Protein AF-L9ZYS6-F1 (afdb_monomer_lite)

Foldseek 3Di:
DPDLAEDEPVVVQCVVQVCAALPPRDHCPPHSVQKDWDFFDDARSHYYAYSLRTHIHGPVLVCLLPPQADAEADALVVVLVLLVVLLVLLVVLLVLLVVLLVLLLCLVVQVVVCVVVVPVPSNVVSLVVNSSSLNSSRSSLSNSVSSLSNLVSYPCVPDDPQLVVLSVQLSVLSVVLSVLSVVLSLLSLLSLVLVQAHSRNRPGHDDQADPRRGHGHRDQVVQADPVRHGNSVVSSVVSVVSSVVSVVSSVVSVVSSVSSSVRSVVD

Structure (mmCIF, N/CA/C/O backbone):
data_AF-L9ZYS6-F1
#
_entry.id   AF-L9ZYS6-F1
#
loop_
_atom_site.group_PDB
_atom_site.id
_atom_site.type_symbol
_atom_site.label_atom_id
_atom_site.label_alt_id
_atom_site.label_comp_id
_atom_site.label_asym_id
_atom_site.label_entity_id
_atom_site.label_seq_id
_atom_site.pdbx_PDB_ins_code
_atom_site.Cartn_x
_atom_site.Cartn_y
_atom_site.Cartn_z
_atom_site.occupancy
_atom_site.B_iso_or_equiv
_atom_site.auth_seq_id
_atom_site.auth_comp_id
_atom_site.auth_asym_id
_atom_site.auth_atom_id
_atom_site.pdbx_PDB_model_num
ATOM 1 N N . MET A 1 1 ? -9.808 -15.091 -15.950 1.00 39.34 1 MET A N 1
ATOM 2 C CA . MET A 1 1 ? -10.403 -13.959 -15.214 1.00 39.34 1 MET A CA 1
ATOM 3 C C . MET A 1 1 ? -11.830 -14.308 -14.850 1.00 39.34 1 MET A C 1
ATOM 5 O O . MET A 1 1 ? -12.715 -14.253 -15.694 1.00 39.34 1 MET A O 1
ATOM 9 N N . THR A 1 2 ? -12.038 -14.777 -13.627 1.00 40.78 2 THR A N 1
ATOM 10 C CA . THR A 1 2 ? -13.373 -14.899 -13.044 1.00 40.78 2 THR A CA 1
ATOM 11 C C . THR A 1 2 ? -13.859 -13.492 -12.721 1.00 40.78 2 THR A C 1
ATOM 13 O O . THR A 1 2 ? -13.189 -12.776 -11.981 1.00 40.78 2 THR A O 1
ATOM 16 N N . SER A 1 3 ? -14.980 -13.088 -13.325 1.00 44.97 3 SER A N 1
ATOM 17 C CA . SER A 1 3 ? -15.762 -11.922 -12.902 1.00 44.97 3 SER A CA 1
ATOM 18 C C . SER A 1 3 ? -15.848 -11.936 -11.379 1.00 44.97 3 SER A C 1
ATOM 20 O O . SER A 1 3 ? -16.299 -12.924 -10.800 1.00 44.97 3 SER A O 1
ATOM 22 N N . ARG A 1 4 ? -15.319 -10.899 -10.731 1.00 64.75 4 ARG A N 1
ATOM 23 C CA . ARG A 1 4 ? -15.401 -10.758 -9.281 1.00 64.75 4 ARG A CA 1
ATOM 24 C C . ARG A 1 4 ? -16.855 -10.417 -8.946 1.00 64.75 4 ARG A C 1
ATOM 26 O O . ARG A 1 4 ? -17.283 -9.284 -9.136 1.00 64.75 4 ARG A O 1
ATOM 33 N N . ASP A 1 5 ? -17.620 -11.408 -8.499 1.00 68.00 5 ASP A N 1
ATOM 34 C CA . ASP A 1 5 ? -19.056 -11.285 -8.216 1.00 68.00 5 ASP A CA 1
ATOM 35 C C . ASP A 1 5 ? -19.304 -10.696 -6.815 1.00 68.00 5 ASP A C 1
ATOM 37 O O . ASP A 1 5 ? -20.003 -11.280 -5.978 1.00 68.00 5 ASP A O 1
ATOM 41 N N . TRP A 1 6 ? -18.724 -9.524 -6.545 1.00 78.62 6 TRP A N 1
ATOM 42 C CA . TRP A 1 6 ? -18.999 -8.778 -5.321 1.00 78.62 6 TRP A CA 1
ATOM 43 C C . TRP A 1 6 ? -19.941 -7.595 -5.544 1.00 78.62 6 TRP A C 1
ATOM 45 O O . TRP A 1 6 ? -20.088 -7.055 -6.642 1.00 78.62 6 TRP A O 1
ATOM 55 N N . ARG A 1 7 ? -20.627 -7.205 -4.470 1.00 80.00 7 ARG A N 1
ATOM 56 C CA . ARG A 1 7 ? -21.541 -6.062 -4.407 1.00 80.00 7 ARG A CA 1
ATOM 57 C C . ARG A 1 7 ? -21.134 -5.167 -3.247 1.00 80.00 7 ARG A C 1
ATOM 59 O O . ARG A 1 7 ? -20.686 -5.659 -2.217 1.00 80.00 7 ARG A O 1
ATOM 66 N N . ALA A 1 8 ? -21.303 -3.864 -3.416 1.00 82.75 8 ALA A N 1
ATOM 67 C CA . ALA A 1 8 ? -21.033 -2.883 -2.378 1.00 82.75 8 ALA A CA 1
ATOM 68 C C . ALA A 1 8 ? -21.941 -1.667 -2.536 1.00 82.75 8 ALA A C 1
ATOM 70 O O . ALA A 1 8 ? -22.489 -1.429 -3.617 1.00 82.75 8 ALA A O 1
ATOM 71 N N . ASP A 1 9 ? -22.046 -0.886 -1.468 1.00 86.38 9 ASP A N 1
ATOM 72 C CA . ASP A 1 9 ? -22.606 0.457 -1.530 1.00 86.38 9 ASP A CA 1
ATOM 73 C C . ASP A 1 9 ? -21.577 1.408 -2.165 1.00 86.38 9 ASP A C 1
ATOM 75 O O . ASP A 1 9 ? -20.699 1.959 -1.502 1.00 86.38 9 ASP A O 1
ATOM 79 N N . ARG A 1 10 ? -21.621 1.515 -3.497 1.00 87.38 10 ARG A N 1
ATOM 80 C CA . ARG A 1 10 ? -20.673 2.335 -4.269 1.00 87.38 10 ARG A CA 1
ATOM 81 C C . ARG A 1 10 ? -20.841 3.826 -3.995 1.00 87.38 10 ARG A C 1
ATOM 83 O O . ARG A 1 10 ? -19.850 4.543 -4.064 1.00 87.38 10 ARG A O 1
ATOM 90 N N . GLU A 1 11 ? -22.061 4.270 -3.703 1.00 88.19 11 GLU A N 1
ATOM 91 C CA . GLU A 1 11 ? -22.358 5.676 -3.419 1.00 88.19 11 GLU A CA 1
ATOM 92 C C . GLU A 1 11 ? -21.652 6.103 -2.132 1.00 88.19 11 GLU A C 1
ATOM 94 O O . GLU A 1 11 ? -20.886 7.060 -2.161 1.00 88.19 11 GLU A O 1
ATOM 99 N N . SER A 1 12 ? -21.753 5.295 -1.068 1.00 90.88 12 SER A N 1
ATOM 100 C CA . SER A 1 12 ? -21.019 5.538 0.184 1.00 90.88 12 SER A CA 1
ATOM 101 C C . SER A 1 12 ? -19.498 5.649 -0.020 1.00 90.88 12 SER A C 1
ATOM 103 O O . SER A 1 12 ? -18.843 6.541 0.524 1.00 90.88 12 SER A O 1
ATOM 105 N N . VAL A 1 13 ? -18.908 4.779 -0.854 1.00 93.19 13 VAL A N 1
ATOM 106 C CA . VAL A 1 13 ? -17.462 4.820 -1.156 1.00 93.19 13 VAL A CA 1
ATOM 107 C C . VAL A 1 13 ? -17.080 6.105 -1.896 1.00 93.19 13 VAL A C 1
ATOM 109 O O . VAL A 1 13 ? -16.068 6.721 -1.556 1.00 93.19 13 VAL A O 1
ATOM 112 N N . PHE A 1 14 ? -17.878 6.513 -2.883 1.00 93.06 14 PHE A N 1
ATOM 113 C CA . PHE A 1 14 ? -17.612 7.704 -3.691 1.00 93.06 14 PHE A CA 1
ATOM 114 C C . PHE A 1 14 ? -17.815 8.994 -2.895 1.00 93.06 14 PHE A C 1
ATOM 116 O O . PHE A 1 14 ? -16.953 9.870 -2.954 1.00 93.06 14 PHE A O 1
ATOM 123 N N . ASP A 1 15 ? -18.875 9.081 -2.090 1.00 92.12 15 ASP A N 1
ATOM 124 C CA . ASP A 1 15 ? -19.127 10.209 -1.189 1.00 92.12 15 ASP A CA 1
ATOM 125 C C . ASP A 1 15 ? -17.985 10.375 -0.182 1.00 92.12 15 ASP A C 1
ATOM 127 O O . ASP A 1 15 ? -17.443 11.471 -0.015 1.00 92.12 15 ASP A O 1
ATOM 131 N N . ARG A 1 16 ? -17.559 9.273 0.452 1.00 94.12 16 ARG A N 1
ATOM 132 C CA . ARG A 1 16 ? -16.434 9.266 1.398 1.00 94.12 16 ARG A CA 1
ATOM 133 C C . ARG A 1 16 ? -15.141 9.770 0.758 1.00 94.12 16 ARG A C 1
ATOM 135 O O . ARG A 1 16 ? -14.368 10.479 1.401 1.00 94.12 16 ARG A O 1
ATOM 142 N N . ASP A 1 17 ? -14.898 9.388 -0.491 1.00 94.62 17 ASP A N 1
ATOM 143 C CA . ASP A 1 17 ? -13.698 9.764 -1.238 1.00 94.62 17 ASP A CA 1
ATOM 144 C C . ASP A 1 17 ? -13.869 11.084 -2.012 1.00 94.62 17 ASP A C 1
ATOM 146 O O . ASP A 1 17 ? -12.987 11.455 -2.790 1.00 94.62 17 ASP A O 1
ATOM 150 N N . ALA A 1 18 ? -14.978 11.800 -1.783 1.00 93.38 18 ALA A N 1
ATOM 151 C CA . ALA A 1 18 ? -15.329 13.060 -2.430 1.00 93.38 18 ALA A CA 1
ATOM 152 C C . ALA A 1 18 ? -15.238 12.992 -3.965 1.00 93.38 18 ALA A C 1
ATOM 154 O O . ALA A 1 18 ? -14.696 13.897 -4.598 1.00 93.38 18 ALA A O 1
ATOM 155 N N . PHE A 1 19 ? -15.708 11.887 -4.555 1.00 92.94 19 PHE A N 1
ATOM 156 C CA . PHE A 1 19 ? -15.696 11.634 -6.002 1.00 92.94 19 PHE A CA 1
ATOM 157 C C . PHE A 1 19 ? -14.319 11.857 -6.652 1.00 92.94 19 PHE A C 1
ATOM 159 O O . PHE A 1 19 ? -14.211 12.278 -7.801 1.00 92.94 19 PHE A O 1
ATOM 166 N N . THR A 1 20 ? -13.245 11.572 -5.913 1.00 93.56 20 THR A N 1
ATOM 167 C CA . THR A 1 20 ? -11.869 11.786 -6.365 1.00 93.56 20 THR A CA 1
ATOM 168 C C . THR A 1 20 ? -11.100 10.470 -6.374 1.00 93.56 20 THR A C 1
ATOM 170 O O . THR A 1 20 ? -11.133 9.701 -5.410 1.00 93.56 20 THR A O 1
ATOM 173 N N . CYS A 1 21 ? -10.352 10.215 -7.450 1.00 95.06 21 CYS A N 1
ATOM 174 C CA . CYS A 1 21 ? -9.448 9.075 -7.532 1.00 95.06 21 CYS A CA 1
ATOM 175 C C . CYS A 1 21 ? -8.412 9.134 -6.402 1.00 95.06 21 CYS A C 1
ATOM 177 O O . CYS A 1 21 ? -7.585 10.046 -6.338 1.00 95.06 21 CYS A O 1
ATOM 179 N N . ARG A 1 22 ? -8.413 8.117 -5.537 1.00 95.62 22 ARG A N 1
ATOM 180 C CA . ARG A 1 22 ? -7.505 8.009 -4.389 1.00 95.62 22 ARG A CA 1
ATOM 181 C C . ARG A 1 22 ? -6.049 7.762 -4.786 1.00 95.62 22 ARG A C 1
ATOM 183 O O . ARG A 1 22 ? -5.170 7.987 -3.964 1.00 95.62 22 ARG A O 1
ATOM 190 N N . HIS A 1 23 ? -5.784 7.341 -6.027 1.00 94.75 23 HIS A N 1
ATOM 191 C CA . HIS A 1 23 ? -4.417 7.181 -6.524 1.00 94.75 23 HIS A CA 1
ATOM 192 C C . HIS A 1 23 ? -3.842 8.476 -7.118 1.00 94.75 23 HIS A C 1
ATOM 194 O O . HIS A 1 23 ? -2.789 8.934 -6.680 1.00 94.75 23 HIS A O 1
ATOM 200 N N . CYS A 1 24 ? -4.507 9.059 -8.120 1.00 93.56 24 CYS A N 1
ATOM 201 C CA . CYS A 1 24 ? -3.949 10.158 -8.919 1.00 93.56 24 CYS A CA 1
ATOM 202 C C . CYS A 1 24 ? -4.602 11.527 -8.672 1.00 93.56 24 CYS A C 1
ATOM 204 O O . CYS A 1 24 ? -4.122 12.529 -9.197 1.00 93.56 24 CYS A O 1
ATOM 206 N N . GLY A 1 25 ? -5.677 11.594 -7.880 1.00 92.38 25 GLY A N 1
ATOM 207 C CA . GLY A 1 25 ? -6.380 12.842 -7.580 1.00 92.38 25 GLY A CA 1
ATOM 208 C C . GLY A 1 25 ? -7.299 13.350 -8.694 1.00 92.38 25 GLY A C 1
ATOM 209 O O . GLY A 1 25 ? -7.835 14.446 -8.561 1.00 92.38 25 GLY A O 1
ATOM 210 N N . THR A 1 26 ? -7.494 12.590 -9.779 1.00 92.00 26 THR A N 1
ATOM 211 C CA . THR A 1 26 ? -8.475 12.930 -10.819 1.00 92.00 26 THR A CA 1
ATOM 212 C C . THR A 1 26 ? -9.876 12.999 -10.217 1.00 92.00 26 THR A C 1
ATOM 214 O O . THR A 1 26 ? -10.358 12.018 -9.648 1.00 92.00 26 THR A O 1
ATOM 217 N N . ASP A 1 27 ? -10.508 14.160 -10.354 1.00 86.19 27 ASP A N 1
ATOM 218 C CA . ASP A 1 27 ? -11.895 14.418 -9.970 1.00 86.19 27 ASP A CA 1
ATOM 219 C C . ASP A 1 27 ? -12.840 13.797 -11.017 1.00 86.19 27 ASP A C 1
ATOM 221 O O . ASP A 1 27 ? -12.607 13.941 -12.222 1.00 86.19 27 ASP A O 1
ATOM 225 N N . GLY A 1 28 ? -13.880 13.087 -10.571 1.00 73.56 28 GLY A N 1
ATOM 226 C CA . GLY A 1 28 ? -14.913 12.519 -11.448 1.00 73.56 28 GLY A CA 1
ATOM 227 C C . GLY A 1 28 ? -15.812 13.570 -12.110 1.00 73.56 28 GLY A C 1
ATOM 228 O O . GLY A 1 28 ? -16.558 13.251 -13.036 1.00 73.56 28 GLY A O 1
ATOM 229 N N . GLY A 1 29 ? -15.732 14.827 -11.668 1.00 69.00 29 GLY A N 1
ATOM 230 C CA . GLY A 1 29 ? -16.492 15.952 -12.193 1.00 69.00 29 GLY A CA 1
ATOM 231 C C . GLY A 1 29 ? -17.998 15.693 -12.185 1.00 69.00 29 GLY A C 1
ATOM 232 O O . GLY A 1 29 ? -18.544 15.076 -11.272 1.00 69.00 29 GLY A O 1
ATOM 233 N N . ASP A 1 30 ? -18.673 16.151 -13.240 1.00 62.84 30 ASP A N 1
ATOM 234 C CA . ASP A 1 30 ? -20.115 15.949 -13.430 1.00 62.84 30 ASP A CA 1
ATOM 235 C C . ASP A 1 30 ? -20.474 14.538 -13.954 1.00 62.84 30 ASP A C 1
ATOM 237 O O . ASP A 1 30 ? -21.661 14.232 -14.095 1.00 62.84 30 ASP A O 1
ATOM 241 N N . ASP A 1 31 ? -19.486 13.681 -14.263 1.00 67.00 31 ASP A N 1
ATOM 242 C CA . ASP A 1 31 ? -19.704 12.315 -14.764 1.00 67.00 31 ASP A CA 1
ATOM 243 C C . ASP A 1 31 ? -19.037 11.245 -13.871 1.00 67.00 31 ASP A C 1
ATOM 245 O O . ASP A 1 31 ? -17.975 10.693 -14.202 1.00 67.00 31 ASP A O 1
ATOM 249 N N . PRO A 1 32 ? -19.688 10.874 -12.752 1.00 65.19 32 PRO A N 1
ATOM 250 C CA . PRO A 1 32 ? -19.207 9.826 -11.855 1.00 65.19 32 PRO A CA 1
ATOM 251 C C . PRO A 1 32 ? -19.157 8.432 -12.508 1.00 65.19 32 PRO A C 1
ATOM 253 O O . PRO A 1 32 ? -18.679 7.489 -11.875 1.00 65.19 32 PRO A O 1
ATOM 256 N N . ALA A 1 33 ? -19.613 8.259 -13.760 1.00 70.56 33 ALA A N 1
ATOM 257 C CA . ALA A 1 33 ? -19.485 6.993 -14.482 1.00 70.56 33 ALA A CA 1
ATOM 258 C C . ALA A 1 33 ? -18.025 6.621 -14.802 1.00 70.56 33 ALA A C 1
ATOM 260 O O . ALA A 1 33 ? -17.753 5.448 -15.058 1.00 70.56 33 ALA A O 1
ATOM 261 N N . THR A 1 34 ? -17.108 7.591 -14.740 1.00 84.50 34 THR A N 1
ATOM 262 C CA . THR A 1 34 ? -15.659 7.407 -14.948 1.00 84.50 34 THR A CA 1
ATOM 263 C C . THR A 1 34 ? -14.907 6.926 -13.698 1.00 84.50 34 THR A C 1
ATOM 265 O O . THR A 1 34 ? -13.692 6.700 -13.734 1.00 84.50 34 THR A O 1
ATOM 268 N N . LEU A 1 35 ? -15.620 6.774 -12.572 1.00 91.56 35 LEU A N 1
ATOM 269 C CA . LEU A 1 35 ? -15.084 6.295 -11.302 1.00 91.56 35 LEU A CA 1
ATOM 270 C C . LEU A 1 35 ? -15.509 4.851 -11.010 1.00 91.56 35 LEU A C 1
ATOM 272 O O . LEU A 1 35 ? -16.649 4.413 -11.222 1.00 91.56 35 LEU A O 1
ATOM 276 N N . ARG A 1 36 ? -14.575 4.102 -10.429 1.00 92.38 36 ARG A N 1
ATOM 277 C CA . ARG A 1 36 ? -14.730 2.702 -10.036 1.00 92.38 36 ARG A CA 1
ATOM 278 C C . ARG A 1 36 ? -14.411 2.542 -8.559 1.00 92.38 36 ARG A C 1
ATOM 280 O O . ARG A 1 36 ? -13.517 3.192 -8.027 1.00 92.38 36 ARG A O 1
ATOM 287 N N . ALA A 1 37 ? -15.140 1.642 -7.905 1.00 93.12 37 ALA A N 1
ATOM 288 C CA . ALA A 1 37 ? -14.752 1.148 -6.592 1.00 93.12 37 ALA A CA 1
ATOM 289 C C . ALA A 1 37 ? -13.766 -0.010 -6.791 1.00 93.12 37 ALA A C 1
ATOM 291 O O . ALA A 1 37 ? -14.075 -0.965 -7.505 1.00 93.12 37 ALA A O 1
ATOM 292 N N . TYR A 1 38 ? -12.599 0.086 -6.165 1.00 93.19 38 TYR A N 1
ATOM 293 C CA . TYR A 1 38 ? -11.532 -0.902 -6.226 1.00 93.19 38 TYR A CA 1
ATOM 294 C C . TYR A 1 38 ? -11.300 -1.530 -4.842 1.00 93.19 38 TYR A C 1
ATOM 296 O O . TYR A 1 38 ? -11.202 -0.790 -3.857 1.00 93.19 38 TYR A O 1
ATOM 304 N N . PRO A 1 39 ? -11.237 -2.869 -4.734 1.00 92.94 39 PRO A N 1
ATOM 305 C CA . PRO A 1 39 ? -10.968 -3.560 -3.478 1.00 92.94 39 PRO A CA 1
ATOM 306 C C . PRO A 1 39 ? -9.499 -3.469 -3.062 1.00 92.94 39 PRO A C 1
ATOM 308 O O . PRO A 1 39 ? -8.605 -3.712 -3.862 1.00 92.94 39 PRO A O 1
ATOM 311 N N . VAL A 1 40 ? -9.247 -3.168 -1.788 1.00 92.94 40 VAL A N 1
ATOM 312 C CA . VAL A 1 40 ? -7.898 -3.075 -1.215 1.00 92.94 40 VAL A CA 1
ATOM 313 C C . VAL A 1 40 ? -7.697 -4.039 -0.047 1.00 92.94 40 VAL A C 1
ATOM 315 O O . VAL A 1 40 ? -8.528 -4.140 0.860 1.00 92.94 40 VAL A O 1
ATOM 318 N N . GLY A 1 41 ? -6.535 -4.695 -0.041 1.00 86.50 41 GLY A N 1
ATOM 319 C CA . GLY A 1 41 ? -6.148 -5.692 0.957 1.00 86.50 41 GLY A CA 1
ATOM 320 C C . GLY A 1 41 ? -6.773 -7.073 0.736 1.00 86.50 41 GLY A C 1
ATOM 321 O O . GLY A 1 41 ? -7.419 -7.335 -0.276 1.00 86.50 41 GLY A O 1
ATOM 322 N N . ASP A 1 42 ? -6.580 -7.952 1.719 1.00 81.81 42 ASP A N 1
ATOM 323 C CA . ASP A 1 42 ? -6.940 -9.377 1.659 1.00 81.81 42 ASP A CA 1
ATOM 324 C C . ASP A 1 42 ? -8.439 -9.623 1.938 1.00 81.81 42 ASP A C 1
ATOM 326 O O . ASP A 1 42 ? -8.802 -10.356 2.861 1.00 81.81 42 ASP A O 1
ATOM 330 N N . ILE A 1 43 ? -9.335 -8.965 1.196 1.00 77.31 43 ILE A N 1
ATOM 331 C CA . ILE A 1 43 ? -10.782 -9.162 1.360 1.00 77.31 43 ILE A CA 1
ATOM 332 C C . ILE A 1 43 ? -11.335 -10.314 0.517 1.00 77.31 43 ILE A C 1
ATOM 334 O O . ILE A 1 43 ? -10.895 -10.517 -0.615 1.00 77.31 43 ILE A O 1
ATOM 338 N N . PRO A 1 44 ? -12.366 -11.026 1.012 1.00 72.25 44 PRO A N 1
ATOM 339 C CA . PRO A 1 44 ? -13.154 -11.923 0.177 1.00 72.25 44 PRO A CA 1
ATOM 340 C C . PRO A 1 44 ? -13.785 -11.152 -0.990 1.00 72.25 44 PRO A C 1
ATOM 342 O O . PRO A 1 44 ? -14.529 -10.196 -0.784 1.00 72.25 44 PRO A O 1
ATOM 345 N N . LEU A 1 45 ? -13.504 -11.578 -2.223 1.00 73.75 45 LEU A N 1
ATOM 346 C CA . LEU A 1 45 ? -14.022 -10.956 -3.453 1.00 73.75 45 LEU A CA 1
ATOM 347 C C . LEU A 1 45 ? -15.300 -11.636 -3.969 1.00 73.75 45 LEU A C 1
ATOM 349 O O . LEU A 1 45 ? -15.625 -11.557 -5.155 1.00 73.75 45 LEU A O 1
ATOM 353 N N . GLU A 1 46 ? -16.028 -12.287 -3.065 1.00 77.44 46 GLU A N 1
ATOM 354 C CA . GLU A 1 46 ? -17.303 -12.951 -3.315 1.00 77.44 46 GLU A CA 1
ATOM 355 C C . GLU A 1 46 ? -18.369 -12.373 -2.376 1.00 77.44 46 GLU A C 1
ATOM 357 O O . GLU A 1 46 ? -18.170 -12.292 -1.164 1.00 77.44 46 GLU A O 1
ATOM 362 N N . GLY A 1 47 ? -19.530 -11.993 -2.918 1.00 79.12 47 GLY A N 1
ATOM 363 C CA . GLY A 1 47 ? -20.655 -11.530 -2.102 1.00 79.12 47 GLY A CA 1
ATOM 364 C C . GLY A 1 47 ? -20.573 -10.054 -1.697 1.00 79.12 47 GLY A C 1
ATOM 365 O O . GLY A 1 47 ? -20.207 -9.200 -2.498 1.00 79.12 47 GLY A O 1
ATOM 366 N N . GLN A 1 48 ? -21.025 -9.710 -0.490 1.00 83.62 48 GLN A N 1
ATOM 367 C CA . GLN A 1 48 ? -21.077 -8.312 -0.054 1.00 83.62 48 GLN A CA 1
ATOM 368 C C . GLN A 1 48 ? -19.713 -7.866 0.485 1.00 83.62 48 GLN A C 1
ATOM 370 O O . GLN A 1 48 ? -19.237 -8.414 1.476 1.00 83.62 48 GLN A O 1
ATOM 375 N N . VAL A 1 49 ? -19.130 -6.833 -0.122 1.00 87.94 49 VAL A N 1
ATOM 376 C CA . VAL A 1 49 ? -17.882 -6.209 0.333 1.00 87.94 49 VAL A CA 1
ATOM 377 C C . VAL A 1 49 ? -18.200 -4.924 1.090 1.00 87.94 49 VAL A C 1
ATOM 379 O O . VAL A 1 49 ? -18.988 -4.089 0.642 1.00 87.94 49 VAL A O 1
ATOM 382 N N . HIS A 1 50 ? -17.581 -4.770 2.257 1.00 90.31 50 HIS A N 1
ATOM 383 C CA . HIS A 1 50 ? -17.740 -3.594 3.101 1.00 90.31 50 HIS A CA 1
ATOM 384 C C . HIS A 1 50 ? -16.914 -2.411 2.571 1.00 90.31 50 HIS A C 1
ATOM 386 O O . HIS A 1 50 ? -15.763 -2.572 2.163 1.00 90.31 50 HIS A O 1
ATOM 392 N N . GLU A 1 51 ? -17.467 -1.201 2.647 1.00 90.19 51 GLU A N 1
ATOM 393 C CA . GLU A 1 51 ? -16.853 0.040 2.149 1.00 90.19 51 GLU A CA 1
ATOM 394 C C . GLU A 1 51 ? -15.450 0.316 2.713 1.00 90.19 51 GLU A C 1
ATOM 396 O O . GLU A 1 51 ? -14.611 0.908 2.035 1.00 90.19 51 GLU A O 1
ATOM 401 N N . SER A 1 52 ? -15.148 -0.157 3.930 1.00 89.25 52 SER A N 1
ATOM 402 C CA . SER A 1 52 ? -13.829 0.001 4.565 1.00 89.25 52 SER A CA 1
ATOM 403 C C . SER A 1 52 ? -12.686 -0.651 3.784 1.00 89.25 52 SER A C 1
ATOM 405 O O . SER A 1 52 ? -11.527 -0.330 4.038 1.00 89.25 52 SER A O 1
ATOM 407 N N . ALA A 1 53 ? -13.005 -1.579 2.882 1.00 90.31 53 ALA A N 1
ATOM 408 C CA . ALA A 1 53 ? -12.054 -2.284 2.034 1.00 90.31 53 ALA A CA 1
ATOM 409 C C . ALA A 1 53 ? -12.140 -1.871 0.559 1.00 90.31 53 ALA A C 1
ATOM 411 O O . ALA A 1 53 ? -11.579 -2.540 -0.300 1.00 90.31 53 ALA A O 1
ATOM 412 N N . LEU A 1 54 ? -12.843 -0.780 0.260 1.00 93.75 54 LEU A N 1
ATOM 413 C CA . LEU A 1 54 ? -12.977 -0.239 -1.085 1.00 93.75 54 LEU A CA 1
ATOM 414 C C . LEU A 1 54 ? -12.413 1.175 -1.132 1.00 93.75 54 LEU A C 1
ATOM 416 O O . LEU A 1 54 ? -12.508 1.916 -0.152 1.00 93.75 54 LEU A O 1
ATOM 420 N N . VAL A 1 55 ? -11.875 1.560 -2.281 1.00 96.06 55 VAL A N 1
ATOM 421 C CA . VAL A 1 55 ? -11.422 2.921 -2.599 1.00 96.06 55 VAL A CA 1
ATOM 422 C C . VAL A 1 55 ? -11.920 3.338 -3.971 1.00 96.06 55 VAL A C 1
ATOM 424 O O . VAL A 1 55 ? -12.143 2.503 -4.844 1.00 96.06 55 VAL A O 1
ATOM 427 N N . THR A 1 56 ? -12.078 4.637 -4.167 1.00 95.69 56 THR A N 1
ATOM 428 C CA . THR A 1 56 ? -12.438 5.226 -5.454 1.00 95.69 56 THR A CA 1
ATOM 429 C C . THR A 1 56 ? -11.200 5.391 -6.325 1.00 95.69 56 THR A C 1
ATOM 431 O O . THR A 1 56 ? -10.211 5.985 -5.899 1.00 95.69 56 THR A O 1
ATOM 434 N N . VAL A 1 57 ? -11.247 4.904 -7.561 1.00 96.19 57 VAL A N 1
ATOM 435 C CA . VAL A 1 57 ? -10.204 5.102 -8.579 1.00 96.19 57 VAL A CA 1
ATOM 436 C C . VAL A 1 57 ? -10.840 5.526 -9.903 1.00 96.19 57 VAL A C 1
ATOM 438 O O . VAL A 1 57 ? -11.990 5.179 -10.168 1.00 96.19 57 VAL A O 1
ATOM 441 N N . CYS A 1 58 ? -10.123 6.285 -10.735 1.00 94.38 58 CYS A N 1
ATOM 442 C CA . CYS A 1 58 ? -10.571 6.558 -12.104 1.00 94.38 58 CYS A CA 1
ATOM 443 C C . CYS A 1 58 ? -10.381 5.324 -12.999 1.00 94.38 58 CYS A C 1
ATOM 445 O O . CYS A 1 58 ? -9.595 4.438 -12.659 1.00 94.38 58 CYS A O 1
ATOM 447 N N . ASP A 1 59 ? -11.066 5.290 -14.145 1.00 92.19 59 ASP A N 1
ATOM 448 C CA . ASP A 1 59 ? -10.982 4.183 -15.110 1.00 92.19 59 ASP A CA 1
ATOM 449 C C . ASP A 1 59 ? -9.531 3.833 -15.495 1.00 92.19 59 ASP A C 1
ATOM 451 O O . ASP A 1 59 ? -9.157 2.671 -15.415 1.00 92.19 59 ASP A O 1
ATOM 455 N N . GLU A 1 60 ? -8.670 4.816 -15.777 1.00 91.56 60 GLU A N 1
ATOM 456 C CA . GLU A 1 60 ? -7.256 4.572 -16.133 1.00 91.56 60 GLU A CA 1
ATOM 457 C C . GLU A 1 60 ? -6.463 3.881 -15.003 1.00 91.56 60 GLU A C 1
ATOM 459 O O . GLU A 1 60 ? -5.663 2.968 -15.230 1.00 91.56 60 GLU A O 1
ATOM 464 N N . CYS A 1 61 ? -6.695 4.292 -13.751 1.00 94.19 61 CYS A N 1
ATOM 465 C CA . CYS A 1 61 ? -6.071 3.649 -12.593 1.00 94.19 61 CYS A CA 1
ATOM 466 C C . CYS A 1 61 ? -6.646 2.250 -12.360 1.00 94.19 61 CYS A C 1
ATOM 468 O O . CYS A 1 61 ? -5.913 1.352 -11.961 1.00 94.19 61 CYS A O 1
ATOM 470 N N . PHE A 1 62 ? -7.946 2.070 -12.597 1.00 93.44 62 PHE A N 1
ATOM 471 C CA . PHE A 1 62 ? -8.606 0.776 -12.482 1.00 93.44 62 PHE A CA 1
ATOM 472 C C . PHE A 1 62 ? -8.084 -0.216 -13.525 1.00 93.44 62 PHE A C 1
ATOM 474 O O . PHE A 1 62 ? -7.755 -1.341 -13.167 1.00 93.44 62 PHE A O 1
ATOM 481 N N . GLU A 1 63 ? -7.952 0.210 -14.783 1.00 91.31 63 GLU A N 1
ATOM 482 C CA . GLU A 1 63 ? -7.362 -0.582 -15.868 1.00 91.31 63 GLU A CA 1
ATOM 483 C C . GLU A 1 63 ? -5.933 -0.993 -15.510 1.00 91.31 63 GLU A C 1
ATOM 485 O O . GLU A 1 63 ? -5.613 -2.174 -15.531 1.00 91.31 63 GLU A O 1
ATOM 490 N N . THR A 1 64 ? -5.110 -0.055 -15.034 1.00 89.62 64 THR A N 1
ATOM 491 C CA . THR A 1 64 ? -3.741 -0.365 -14.585 1.00 89.62 64 THR A CA 1
ATOM 492 C C . THR A 1 64 ? -3.694 -1.426 -13.475 1.00 89.62 64 THR A C 1
ATOM 494 O O . THR A 1 64 ? -2.730 -2.180 -13.403 1.00 89.62 64 THR A O 1
ATOM 497 N N . LEU A 1 65 ? -4.694 -1.465 -12.589 1.00 92.75 65 LEU A N 1
ATOM 498 C CA . LEU A 1 65 ? -4.743 -2.381 -11.445 1.00 92.75 65 LEU A CA 1
ATOM 499 C C . LEU A 1 65 ? -5.341 -3.757 -11.779 1.00 92.75 65 LEU A C 1
ATOM 501 O O . LEU A 1 65 ? -4.994 -4.738 -11.126 1.00 92.75 65 LEU A O 1
ATOM 505 N N . GLU A 1 66 ? -6.264 -3.836 -12.740 1.00 88.44 66 GLU A N 1
ATOM 506 C CA . GLU A 1 66 ? -7.000 -5.068 -13.061 1.00 88.44 66 GLU A CA 1
ATOM 507 C C . GLU A 1 66 ? -6.550 -5.744 -14.357 1.00 88.44 66 GLU A C 1
ATOM 509 O O . GLU A 1 66 ? -6.756 -6.953 -14.518 1.00 88.44 66 GLU A O 1
ATOM 514 N N . GLU A 1 67 ? -6.004 -4.990 -15.311 1.00 82.81 67 GLU A N 1
ATOM 515 C CA . GLU A 1 67 ? -5.608 -5.555 -16.593 1.00 82.81 67 GLU A CA 1
ATOM 516 C C . GLU A 1 67 ? -4.389 -6.467 -16.426 1.00 82.81 67 GLU A C 1
ATOM 518 O O . GLU A 1 67 ? -3.403 -6.086 -15.790 1.00 82.81 67 GLU A O 1
ATOM 523 N N . PRO A 1 68 ? -4.416 -7.678 -17.015 1.00 80.50 68 PRO A N 1
ATOM 524 C CA . PRO A 1 68 ? -3.239 -8.524 -17.059 1.00 80.50 68 PRO A CA 1
ATOM 525 C C . PRO A 1 68 ? -2.063 -7.770 -17.672 1.00 80.50 68 PRO A C 1
ATOM 527 O O . PRO A 1 68 ? -2.202 -7.132 -18.717 1.00 80.50 68 PRO A O 1
ATOM 530 N N . ALA A 1 69 ? -0.897 -7.903 -17.048 1.00 83.31 69 ALA A N 1
ATOM 531 C CA . ALA A 1 69 ? 0.332 -7.333 -17.562 1.00 83.31 69 ALA A CA 1
ATOM 532 C C . ALA A 1 69 ? 0.573 -7.743 -19.026 1.00 83.31 69 ALA A C 1
ATOM 534 O O . ALA A 1 69 ? 0.627 -8.932 -19.354 1.00 83.31 69 ALA A O 1
ATOM 535 N N . ALA A 1 70 ? 0.734 -6.742 -19.894 1.00 82.25 70 ALA A N 1
ATOM 536 C CA . ALA A 1 70 ? 1.141 -6.947 -21.277 1.00 82.25 70 ALA A CA 1
ATOM 537 C C . ALA A 1 70 ? 2.505 -7.649 -21.323 1.00 82.25 70 ALA A C 1
ATOM 539 O O . ALA A 1 70 ? 3.428 -7.278 -20.595 1.00 82.25 70 ALA A O 1
ATOM 540 N N . THR A 1 71 ? 2.622 -8.663 -22.178 1.00 85.12 71 THR A N 1
ATOM 541 C CA . THR A 1 71 ? 3.847 -9.467 -22.313 1.00 85.12 71 THR A CA 1
ATOM 542 C C . THR A 1 71 ? 4.736 -8.988 -23.454 1.00 85.12 71 THR A C 1
ATOM 544 O O . THR A 1 71 ? 5.875 -9.431 -23.580 1.00 85.12 71 THR A O 1
ATOM 547 N N . GLU A 1 72 ? 4.213 -8.129 -24.333 1.00 85.19 72 GLU A N 1
ATOM 548 C CA . GLU A 1 72 ? 4.960 -7.627 -25.476 1.00 85.19 72 GLU A CA 1
ATOM 549 C C . GLU A 1 72 ? 6.186 -6.809 -25.042 1.00 85.19 72 GLU A C 1
ATOM 551 O O . GLU A 1 72 ? 6.126 -6.058 -24.062 1.00 85.19 72 GLU A O 1
ATOM 556 N N . PRO A 1 73 ? 7.299 -6.898 -25.793 1.00 83.75 73 PRO A N 1
ATOM 557 C CA . PRO A 1 73 ? 8.437 -6.029 -25.559 1.00 83.75 73 PRO A CA 1
ATOM 558 C C . PRO A 1 73 ? 8.029 -4.573 -25.802 1.00 83.75 73 PRO A C 1
ATOM 560 O O . PRO A 1 73 ? 7.334 -4.249 -26.769 1.00 83.75 73 PRO A O 1
ATOM 563 N N . ILE A 1 74 ? 8.512 -3.688 -24.937 1.00 91.69 74 ILE A N 1
ATOM 564 C CA . ILE A 1 74 ? 8.289 -2.245 -25.032 1.00 91.69 74 ILE A CA 1
ATOM 565 C C . ILE A 1 74 ? 9.545 -1.536 -25.537 1.00 91.69 74 ILE A C 1
ATOM 567 O O . ILE A 1 74 ? 10.649 -2.084 -25.535 1.00 91.69 74 ILE A O 1
ATOM 571 N N . ALA A 1 75 ? 9.388 -0.296 -25.995 1.00 91.56 75 ALA A N 1
ATOM 572 C CA . ALA A 1 75 ? 10.531 0.509 -26.405 1.00 91.56 75 ALA A CA 1
ATOM 573 C C . ALA A 1 75 ? 11.427 0.851 -25.200 1.00 91.56 75 ALA A C 1
ATOM 575 O O . ALA A 1 75 ? 10.945 1.032 -24.083 1.00 91.56 75 ALA A O 1
ATOM 576 N N . THR A 1 76 ? 12.730 1.018 -25.437 1.00 91.00 76 THR A N 1
ATOM 577 C CA . THR A 1 76 ? 13.725 1.377 -24.410 1.00 91.00 76 THR A CA 1
ATOM 578 C C . THR A 1 76 ? 13.336 2.628 -23.610 1.00 91.00 76 THR A C 1
ATOM 580 O O . THR A 1 76 ? 13.474 2.639 -22.387 1.00 91.00 76 THR A O 1
ATOM 583 N N . ASP A 1 77 ? 12.797 3.656 -24.276 1.00 92.38 77 ASP A N 1
ATOM 584 C CA . ASP A 1 77 ? 12.313 4.878 -23.618 1.00 92.38 77 ASP A CA 1
ATOM 585 C C . ASP A 1 77 ? 11.118 4.596 -22.695 1.00 92.38 77 ASP A C 1
ATOM 587 O O . ASP A 1 77 ? 11.045 5.113 -21.580 1.00 92.38 77 ASP A O 1
ATOM 591 N N . GLU A 1 78 ? 10.194 3.734 -23.124 1.00 93.31 78 GLU A N 1
ATOM 592 C CA . GLU A 1 78 ? 9.042 3.333 -22.313 1.00 93.31 78 GLU A CA 1
ATOM 593 C C . GLU A 1 78 ? 9.484 2.513 -21.094 1.00 93.31 78 GLU A C 1
ATOM 595 O O . GLU A 1 78 ? 9.022 2.770 -19.981 1.00 93.31 78 GLU A O 1
ATOM 600 N N . LEU A 1 79 ? 10.444 1.598 -21.268 1.00 94.06 79 LEU A N 1
ATOM 601 C CA . LEU A 1 79 ? 11.045 0.848 -20.166 1.00 94.06 79 LEU A CA 1
ATOM 602 C C . LEU A 1 79 ? 11.735 1.780 -19.164 1.00 94.06 79 LEU A C 1
ATOM 604 O O . LEU A 1 79 ? 11.560 1.628 -17.954 1.00 94.06 79 LEU A O 1
ATOM 608 N N . PHE A 1 80 ? 12.476 2.778 -19.650 1.00 94.50 80 PHE A N 1
ATOM 609 C CA . PHE A 1 80 ? 13.095 3.788 -18.796 1.00 94.50 80 PHE A CA 1
ATOM 610 C C . PHE A 1 80 ? 12.048 4.538 -17.962 1.00 94.50 80 PHE A C 1
ATOM 612 O O . PHE A 1 80 ? 12.224 4.711 -16.752 1.00 94.50 80 PHE A O 1
ATOM 619 N N . HIS A 1 81 ? 10.942 4.958 -18.583 1.00 94.25 81 HIS A N 1
ATOM 620 C CA . HIS A 1 81 ? 9.849 5.629 -17.885 1.00 94.25 81 HIS A CA 1
ATOM 621 C C . HIS A 1 81 ? 9.180 4.725 -16.846 1.00 94.25 81 HIS A C 1
ATOM 623 O O . HIS A 1 81 ? 8.963 5.172 -15.719 1.00 94.25 81 HIS A O 1
ATOM 629 N N . LEU A 1 82 ? 8.914 3.461 -17.185 1.00 94.00 82 LEU A N 1
ATOM 630 C CA . LEU A 1 82 ? 8.307 2.489 -16.276 1.00 94.00 82 LEU A CA 1
ATOM 631 C C . LEU A 1 82 ? 9.182 2.238 -15.041 1.00 94.00 82 LEU A C 1
ATOM 633 O O . LEU A 1 82 ? 8.689 2.309 -13.916 1.00 94.00 82 LEU A O 1
ATOM 637 N N . VAL A 1 83 ? 10.483 2.008 -15.234 1.00 95.75 83 VAL A N 1
ATOM 638 C CA . VAL A 1 83 ? 11.456 1.807 -14.145 1.00 95.75 83 VAL A CA 1
ATOM 639 C C . VAL A 1 83 ? 11.529 3.047 -13.259 1.00 95.75 83 VAL A C 1
ATOM 641 O O . VAL A 1 83 ? 11.361 2.952 -12.046 1.00 95.75 83 VAL A O 1
ATOM 644 N N . ARG A 1 84 ? 11.721 4.230 -13.856 1.00 95.31 84 ARG A N 1
ATOM 645 C CA . ARG A 1 84 ? 11.831 5.492 -13.112 1.00 95.31 84 ARG A CA 1
ATOM 646 C C . ARG A 1 84 ? 10.584 5.775 -12.279 1.00 95.31 84 ARG A C 1
ATOM 648 O O . ARG A 1 84 ? 10.695 6.208 -11.132 1.00 95.31 84 ARG A O 1
ATOM 655 N N . GLU A 1 85 ? 9.412 5.565 -12.865 1.00 94.88 85 GLU A N 1
ATOM 656 C CA . GLU A 1 85 ? 8.142 5.790 -12.186 1.00 94.88 85 GLU A CA 1
ATOM 657 C C . GLU A 1 85 ? 7.913 4.770 -11.067 1.00 94.88 85 GLU A C 1
ATOM 659 O O . GLU A 1 85 ? 7.465 5.145 -9.986 1.00 94.88 85 GLU A O 1
ATOM 664 N N . THR A 1 86 ? 8.306 3.511 -11.274 1.00 96.25 86 THR A N 1
ATOM 665 C CA . THR A 1 86 ? 8.269 2.470 -10.235 1.00 96.25 86 THR A CA 1
ATOM 666 C C . THR A 1 86 ? 9.145 2.855 -9.043 1.00 96.25 86 THR A C 1
ATOM 668 O O . THR A 1 86 ? 8.660 2.863 -7.913 1.00 96.25 86 THR A O 1
ATOM 671 N N . THR A 1 87 ? 10.390 3.287 -9.275 1.00 96.44 87 THR A N 1
ATOM 672 C CA . THR A 1 87 ? 11.289 3.759 -8.207 1.00 96.44 87 THR A CA 1
ATOM 673 C C . THR A 1 87 ? 10.703 4.956 -7.460 1.00 96.44 87 THR A C 1
ATOM 675 O O . THR A 1 87 ? 10.738 5.004 -6.230 1.00 96.44 87 THR A O 1
ATOM 678 N N . ARG A 1 88 ? 10.127 5.926 -8.187 1.00 96.00 88 ARG A N 1
ATOM 679 C CA . ARG A 1 88 ? 9.483 7.105 -7.588 1.00 96.00 88 ARG A CA 1
ATOM 680 C C . ARG A 1 88 ? 8.325 6.700 -6.677 1.00 96.00 88 ARG A C 1
ATOM 682 O O . ARG A 1 88 ? 8.235 7.199 -5.556 1.00 96.00 88 ARG A O 1
ATOM 689 N N . LEU A 1 89 ? 7.459 5.807 -7.154 1.00 95.62 89 LEU A N 1
ATOM 690 C CA . LEU A 1 89 ? 6.297 5.335 -6.407 1.00 95.62 89 LEU A CA 1
ATOM 691 C C . LEU A 1 89 ? 6.693 4.515 -5.183 1.00 95.62 89 LEU A C 1
ATOM 693 O O . LEU A 1 89 ? 6.099 4.702 -4.122 1.00 95.62 89 LEU A O 1
ATOM 697 N N . GLN A 1 90 ? 7.720 3.671 -5.280 1.00 95.19 90 GLN A N 1
ATOM 698 C CA . GLN A 1 90 ? 8.247 2.960 -4.115 1.00 95.19 90 GLN A CA 1
ATOM 699 C C . GLN A 1 90 ? 8.799 3.926 -3.068 1.00 95.19 90 GLN A C 1
ATOM 701 O O . GLN A 1 90 ? 8.445 3.802 -1.898 1.00 95.19 90 GLN A O 1
ATOM 706 N N . GLY A 1 91 ? 9.539 4.957 -3.492 1.00 95.12 91 GLY A N 1
ATOM 707 C CA . GLY A 1 91 ? 9.979 6.049 -2.619 1.00 95.12 91 GLY A CA 1
ATOM 708 C C . GLY A 1 91 ? 8.823 6.697 -1.849 1.00 95.12 91 GLY A C 1
ATOM 709 O O . GLY A 1 91 ? 8.883 6.817 -0.628 1.00 95.12 91 GLY A O 1
ATOM 710 N N . THR A 1 92 ? 7.734 7.055 -2.539 1.00 95.25 92 THR A N 1
ATOM 711 C CA . THR A 1 92 ? 6.541 7.621 -1.881 1.00 95.25 92 THR A CA 1
ATOM 712 C C . THR A 1 92 ? 5.807 6.613 -0.995 1.00 95.25 92 THR A C 1
ATOM 714 O O . THR A 1 92 ? 5.277 6.985 0.050 1.00 95.25 92 THR A O 1
ATOM 717 N N . THR A 1 93 ? 5.792 5.336 -1.387 1.00 96.31 93 THR A N 1
ATOM 718 C CA . THR A 1 93 ? 5.101 4.268 -0.653 1.00 96.31 93 THR A CA 1
ATOM 719 C C . THR A 1 93 ? 5.793 3.999 0.677 1.00 96.31 93 THR A C 1
ATOM 721 O O . THR A 1 93 ? 5.106 3.875 1.681 1.00 96.31 93 THR A O 1
ATOM 724 N N . ILE A 1 94 ? 7.130 3.999 0.736 1.00 96.50 94 ILE A N 1
ATOM 725 C CA . ILE A 1 94 ? 7.876 3.829 1.997 1.00 96.50 94 ILE A CA 1
ATOM 726 C C . ILE A 1 94 ? 7.501 4.904 3.012 1.00 96.50 94 ILE A C 1
ATOM 728 O O . ILE A 1 94 ? 7.235 4.578 4.166 1.00 96.50 94 ILE A O 1
ATOM 732 N N . SER A 1 95 ? 7.453 6.173 2.593 1.00 95.88 95 SER A N 1
ATOM 733 C CA . SER A 1 95 ? 7.046 7.266 3.482 1.00 95.88 95 SER A CA 1
ATOM 734 C C . SER A 1 95 ? 5.623 7.057 4.000 1.00 95.88 95 SER A C 1
ATOM 736 O O . SER A 1 95 ? 5.398 7.137 5.202 1.00 95.88 95 SER A O 1
ATOM 738 N N . ALA A 1 96 ? 4.687 6.679 3.125 1.00 96.44 96 ALA A N 1
ATOM 739 C CA . ALA A 1 96 ? 3.315 6.381 3.528 1.00 96.44 96 ALA A CA 1
ATOM 740 C C . ALA A 1 96 ? 3.211 5.158 4.467 1.00 96.44 96 ALA A C 1
ATOM 742 O O . ALA A 1 96 ? 2.396 5.164 5.389 1.00 96.44 96 ALA A O 1
ATOM 743 N N . VAL A 1 97 ? 4.040 4.121 4.280 1.00 98.19 97 VAL A N 1
ATOM 744 C CA . VAL A 1 97 ? 4.119 2.976 5.206 1.00 98.19 97 VAL A CA 1
ATOM 745 C C . VAL A 1 97 ? 4.660 3.419 6.562 1.00 98.19 97 VAL A C 1
ATOM 747 O O . VAL A 1 97 ? 4.125 2.999 7.586 1.00 98.19 97 VAL A O 1
ATOM 750 N N . ALA A 1 98 ? 5.693 4.262 6.591 1.00 97.56 98 ALA A N 1
ATOM 751 C CA . ALA A 1 98 ? 6.255 4.784 7.833 1.00 97.56 98 ALA A CA 1
ATOM 752 C C . ALA A 1 98 ? 5.229 5.635 8.603 1.00 97.56 98 ALA A C 1
ATOM 754 O O . ALA A 1 98 ? 5.067 5.450 9.810 1.00 97.56 98 ALA A O 1
ATOM 755 N N . ASP A 1 99 ? 4.479 6.491 7.905 1.00 96.94 99 ASP A N 1
ATOM 756 C CA . ASP A 1 99 ? 3.393 7.281 8.493 1.00 96.94 99 ASP A CA 1
ATOM 757 C C . ASP A 1 99 ? 2.282 6.374 9.045 1.00 96.94 99 ASP A C 1
ATOM 759 O O . ASP A 1 99 ? 1.830 6.551 10.179 1.00 96.94 99 ASP A O 1
ATOM 763 N N . PHE A 1 100 ? 1.882 5.344 8.289 1.00 98.12 100 PHE A N 1
ATOM 764 C CA . PHE A 1 100 ? 0.900 4.360 8.745 1.00 98.12 100 PHE A CA 1
ATOM 765 C C . PHE A 1 100 ? 1.376 3.584 9.978 1.00 98.12 100 PHE A C 1
ATOM 767 O O . PHE A 1 100 ? 0.605 3.391 10.917 1.00 98.12 100 PHE A O 1
ATOM 774 N N . ALA A 1 101 ? 2.640 3.165 10.001 1.00 98.19 101 ALA A N 1
ATOM 775 C CA . ALA A 1 101 ? 3.241 2.479 11.137 1.00 98.19 101 ALA A CA 1
ATOM 776 C C . ALA A 1 101 ? 3.284 3.385 12.376 1.00 98.19 101 ALA A C 1
ATOM 778 O O . ALA A 1 101 ? 2.909 2.960 13.470 1.00 98.19 101 ALA A O 1
ATOM 779 N N . SER A 1 102 ? 3.665 4.654 12.211 1.00 97.19 102 SER A N 1
ATOM 780 C CA . SER A 1 102 ? 3.629 5.642 13.293 1.00 97.19 102 SER A CA 1
ATOM 781 C C . SER A 1 102 ? 2.213 5.816 13.845 1.00 97.19 102 SER A C 1
ATOM 783 O O . SER A 1 102 ? 2.014 5.812 15.058 1.00 97.19 102 SER A O 1
ATOM 785 N N . LEU A 1 103 ? 1.215 5.928 12.967 1.00 96.56 103 LEU A N 1
ATOM 786 C CA . LEU A 1 103 ? -0.184 6.057 13.362 1.00 96.56 103 LEU A CA 1
ATOM 787 C C . LEU A 1 103 ? -0.687 4.807 14.094 1.00 96.56 103 LEU A C 1
ATOM 789 O O . LEU A 1 103 ? -1.284 4.915 15.163 1.00 96.56 103 LEU A O 1
ATOM 793 N N . ALA A 1 104 ? -0.411 3.618 13.554 1.00 97.12 104 ALA A N 1
ATOM 794 C CA . ALA A 1 104 ? -0.821 2.352 14.147 1.00 97.12 104 ALA A CA 1
ATOM 795 C C . ALA A 1 104 ? -0.208 2.156 15.539 1.00 97.12 104 ALA A C 1
ATOM 797 O O . ALA A 1 104 ? -0.917 1.812 16.480 1.00 97.12 104 ALA A O 1
ATOM 798 N N . THR A 1 105 ? 1.091 2.417 15.690 1.00 96.12 105 THR A N 1
ATOM 799 C CA . THR A 1 105 ? 1.808 2.242 16.964 1.00 96.12 105 THR A CA 1
ATOM 800 C C . THR A 1 105 ? 1.442 3.290 18.022 1.00 96.12 105 THR A C 1
ATOM 802 O O . THR A 1 105 ? 1.606 3.025 19.212 1.00 96.12 105 THR A O 1
ATOM 805 N N . ALA A 1 106 ? 0.868 4.430 17.623 1.00 95.00 106 ALA A N 1
ATOM 806 C CA . ALA A 1 106 ? 0.304 5.425 18.535 1.00 95.00 106 ALA A CA 1
ATOM 807 C C . ALA A 1 106 ? -1.114 5.081 19.039 1.00 95.00 106 ALA A C 1
ATOM 809 O O . ALA A 1 106 ? -1.547 5.626 20.052 1.00 95.00 106 ALA A O 1
ATOM 810 N N . LEU A 1 107 ? -1.847 4.171 18.380 1.00 94.00 107 LEU A N 1
ATOM 811 C CA . LEU A 1 107 ? -3.232 3.848 18.758 1.00 94.00 107 LEU A CA 1
ATOM 812 C C . LEU A 1 107 ? -3.402 3.430 20.230 1.00 94.00 107 LEU A C 1
ATOM 814 O O . LEU A 1 107 ? -4.330 3.944 20.858 1.00 94.00 107 LEU A O 1
ATOM 818 N N . PRO A 1 108 ? -2.565 2.544 20.815 1.00 93.12 108 PRO A N 1
ATOM 819 C CA . PRO A 1 108 ? -2.768 2.110 22.195 1.00 93.12 108 PRO A CA 1
ATOM 820 C C . PRO A 1 108 ? -2.749 3.269 23.199 1.00 93.12 108 PRO A C 1
ATOM 822 O O . PRO A 1 108 ? -3.646 3.360 24.035 1.00 93.12 108 PRO A O 1
ATOM 825 N N . SER A 1 109 ? -1.783 4.187 23.083 1.00 91.38 109 SER A N 1
ATOM 826 C CA . SER A 1 109 ? -1.669 5.335 23.992 1.00 91.38 109 SER A CA 1
ATOM 827 C C . SER A 1 109 ? -2.764 6.375 23.758 1.00 91.38 109 SER A C 1
ATOM 829 O O . SER A 1 109 ? -3.252 6.975 24.717 1.00 91.38 109 SER A O 1
ATOM 831 N N . THR A 1 110 ? -3.194 6.571 22.508 1.00 89.75 110 THR A N 1
ATOM 832 C CA . THR A 1 110 ? -4.331 7.443 22.177 1.00 89.75 110 THR A CA 1
ATOM 833 C C . THR A 1 110 ? -5.628 6.940 22.813 1.00 89.75 110 THR A C 1
ATOM 835 O O . THR A 1 110 ? -6.360 7.728 23.413 1.00 89.75 110 THR A O 1
ATOM 838 N N . LEU A 1 111 ? -5.906 5.634 22.727 1.00 87.56 111 LEU A N 1
ATOM 839 C CA . LEU A 1 111 ? -7.098 5.036 23.338 1.00 87.56 111 LEU A CA 1
ATOM 840 C C . LEU A 1 111 ? -7.043 5.078 24.869 1.00 87.56 111 LEU A C 1
ATOM 842 O O . LEU A 1 111 ? -8.043 5.415 25.498 1.00 87.56 111 LEU A O 1
ATOM 846 N N . GLU A 1 112 ? -5.886 4.776 25.465 1.00 87.69 112 GLU A N 1
ATOM 847 C CA . GLU A 1 112 ? -5.679 4.874 26.916 1.00 87.69 112 GLU A CA 1
ATOM 848 C C . GLU A 1 112 ? -5.930 6.304 27.416 1.00 87.69 112 GLU A C 1
ATOM 850 O O . GLU A 1 112 ? -6.729 6.512 28.328 1.00 87.69 112 GLU A O 1
ATOM 855 N N . SER A 1 113 ? -5.348 7.302 26.745 1.00 86.12 113 SER A N 1
ATOM 856 C CA . SER A 1 113 ? -5.523 8.715 27.103 1.00 86.12 113 SER A CA 1
ATOM 857 C C . SER A 1 113 ? -6.985 9.158 27.016 1.00 86.12 113 SER A C 1
ATOM 859 O O . SER A 1 113 ? -7.469 9.880 27.885 1.00 86.12 113 SER A O 1
ATOM 861 N N . ALA A 1 114 ? -7.716 8.713 25.990 1.00 84.44 114 ALA A N 1
ATOM 862 C CA . ALA A 1 114 ? -9.119 9.074 25.816 1.00 84.44 114 ALA A CA 1
ATOM 863 C C . ALA A 1 114 ? -10.040 8.475 26.887 1.00 84.44 114 ALA A C 1
ATOM 865 O O . ALA A 1 114 ? -11.010 9.126 27.284 1.00 84.44 114 ALA A O 1
ATOM 866 N N . LEU A 1 115 ? -9.728 7.273 27.386 1.00 81.31 115 LEU A N 1
ATOM 867 C CA . LEU A 1 115 ? -10.432 6.673 28.523 1.00 81.31 115 LEU A CA 1
ATOM 868 C C . LEU A 1 115 ? -10.235 7.496 29.804 1.00 81.31 115 LEU A C 1
ATOM 870 O O . LEU A 1 115 ? -11.165 7.617 30.601 1.00 81.31 115 LEU A O 1
ATOM 874 N N . GLU A 1 116 ? -9.054 8.087 29.995 1.00 82.38 116 GLU A N 1
ATOM 875 C CA . GLU A 1 116 ? -8.754 8.942 31.149 1.00 82.38 116 GLU A CA 1
ATOM 876 C C . GLU A 1 116 ? -9.427 10.320 31.059 1.00 82.38 116 GLU A C 1
ATOM 878 O O . GLU A 1 116 ? -9.915 10.842 32.065 1.00 82.38 116 GLU A O 1
ATOM 883 N N . THR A 1 117 ? -9.465 10.920 29.866 1.00 79.75 117 THR A N 1
ATOM 884 C CA . THR A 1 117 ? -10.009 12.272 29.648 1.00 79.75 117 THR A CA 1
ATOM 885 C C . THR A 1 117 ? -11.504 12.295 29.330 1.00 79.75 117 THR A C 1
ATOM 887 O O . THR A 1 117 ? -12.118 13.361 29.416 1.00 79.75 117 THR A O 1
ATOM 890 N N . GLY A 1 118 ? -12.101 11.153 28.971 1.00 70.25 118 GLY A N 1
ATOM 891 C CA . GLY A 1 118 ? -13.508 11.034 28.575 1.00 70.25 118 GLY A CA 1
ATOM 892 C C . GLY A 1 118 ? -13.837 11.747 27.258 1.00 70.25 118 GLY A C 1
ATOM 893 O O . GLY A 1 118 ? -14.941 12.267 27.099 1.00 70.25 118 GLY A O 1
ATOM 894 N N . THR A 1 119 ? -12.868 11.851 26.342 1.00 71.31 119 THR A N 1
ATOM 895 C CA . THR A 1 119 ? -13.014 12.587 25.076 1.00 71.31 119 THR A CA 1
ATOM 896 C C . THR A 1 119 ? -13.115 11.644 23.880 1.00 71.31 119 THR A C 1
ATOM 898 O O . THR A 1 119 ? -12.112 11.368 23.222 1.00 71.31 119 THR A O 1
ATOM 901 N N . ASP A 1 120 ? -14.336 11.218 23.559 1.00 75.56 120 ASP A N 1
ATOM 902 C CA . ASP A 1 120 ? -14.616 10.290 22.449 1.00 75.56 120 ASP A CA 1
ATOM 903 C C . ASP A 1 120 ? -14.233 10.863 21.068 1.00 75.56 120 ASP A C 1
ATOM 905 O O . ASP A 1 120 ? -13.741 10.139 20.208 1.00 75.56 120 ASP A O 1
ATOM 909 N N . ALA A 1 121 ? -14.339 12.184 20.869 1.00 78.44 121 ALA A N 1
ATOM 910 C CA . ALA A 1 121 ? 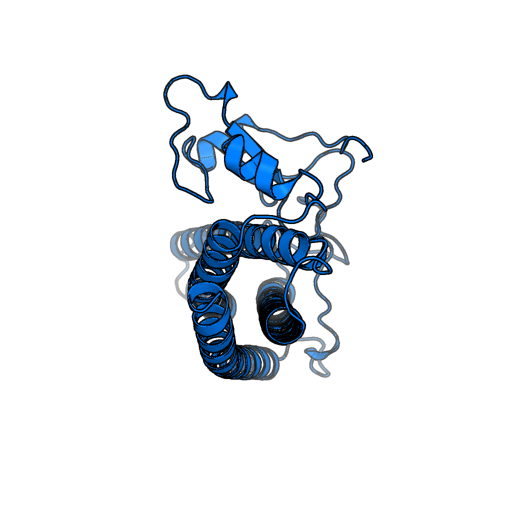-14.047 12.822 19.578 1.00 78.44 121 ALA A CA 1
ATOM 911 C C . ALA A 1 121 ? -12.591 12.632 19.100 1.00 78.44 121 ALA A C 1
ATOM 913 O O . ALA A 1 121 ? -12.351 12.432 17.915 1.00 78.44 121 ALA A O 1
ATOM 914 N N . ALA A 1 122 ? -11.616 12.647 20.017 1.00 76.62 122 ALA A N 1
ATOM 915 C CA . ALA A 1 122 ? -10.207 12.449 19.663 1.00 76.62 122 ALA A CA 1
ATOM 916 C C . ALA A 1 122 ? -9.917 11.004 19.215 1.00 76.62 122 ALA A C 1
ATOM 918 O O . ALA A 1 122 ? -9.037 10.767 18.384 1.00 76.62 122 ALA A O 1
ATOM 919 N N . VAL A 1 123 ? -10.672 10.038 19.751 1.00 84.00 123 VAL A N 1
ATOM 920 C CA . VAL A 1 123 ? -10.605 8.635 19.328 1.00 84.00 123 VAL A CA 1
ATOM 921 C C . VAL A 1 123 ? -11.199 8.489 17.940 1.00 84.00 123 VAL A C 1
ATOM 923 O O . VAL A 1 123 ? -10.554 7.901 17.077 1.00 84.00 123 VAL A O 1
ATOM 926 N N . ASP A 1 124 ? -12.379 9.059 17.707 1.00 87.75 124 ASP A N 1
ATOM 927 C CA . ASP A 1 124 ? -13.058 8.978 16.413 1.00 87.75 124 ASP A CA 1
ATOM 928 C C . ASP A 1 124 ? -12.214 9.579 15.282 1.00 87.75 124 ASP A C 1
ATOM 930 O O . ASP A 1 124 ? -12.109 8.976 14.208 1.00 87.75 124 ASP A O 1
ATOM 934 N N . ASP A 1 125 ? -11.549 10.711 15.533 1.00 88.88 125 ASP A N 1
ATOM 935 C CA . ASP A 1 125 ? -10.617 11.329 14.586 1.00 88.88 125 ASP A CA 1
ATOM 936 C C . ASP A 1 125 ? -9.431 10.399 14.283 1.00 88.88 125 ASP A C 1
ATOM 938 O O . ASP A 1 125 ? -9.144 10.115 13.118 1.00 88.88 125 ASP A O 1
ATOM 942 N N . SER A 1 126 ? -8.797 9.841 15.319 1.00 90.50 126 SER A N 1
ATOM 943 C CA . SER A 1 126 ? -7.645 8.934 15.180 1.00 90.50 126 SER A CA 1
ATOM 944 C C . SER A 1 126 ? -8.008 7.631 14.459 1.00 90.50 126 SER A C 1
ATOM 946 O O . SER A 1 126 ? -7.253 7.130 13.625 1.00 90.50 126 SER A O 1
ATOM 948 N N . VAL A 1 127 ? -9.188 7.076 14.745 1.00 92.62 127 VAL A N 1
ATOM 949 C CA . VAL A 1 127 ? -9.719 5.878 14.082 1.00 92.62 127 VAL A CA 1
ATOM 950 C C . VAL A 1 127 ? -10.050 6.171 12.621 1.00 92.62 127 VAL A C 1
ATOM 952 O O . VAL A 1 127 ? -9.766 5.354 11.740 1.00 92.62 127 VAL A O 1
ATOM 955 N N . SER A 1 128 ? -10.631 7.335 12.340 1.00 93.12 128 SER A N 1
ATOM 956 C CA . SER A 1 128 ? -10.939 7.769 10.977 1.00 93.12 128 SER A CA 1
ATOM 957 C C . SER A 1 128 ? -9.669 7.977 10.156 1.00 93.12 128 SER A C 1
ATOM 959 O O . SER A 1 128 ? -9.594 7.503 9.017 1.00 93.12 128 SER A O 1
ATOM 961 N N . GLU A 1 129 ? -8.653 8.607 10.749 1.00 95.25 129 GLU A N 1
ATOM 962 C CA . GLU A 1 129 ? -7.326 8.764 10.159 1.00 95.25 129 GLU A CA 1
ATOM 963 C C . GLU A 1 129 ? -6.684 7.400 9.895 1.00 95.25 129 GLU A C 1
ATOM 965 O O . GLU A 1 129 ? -6.287 7.125 8.765 1.00 95.25 129 GLU A O 1
ATOM 970 N N . TYR A 1 130 ? -6.696 6.489 10.874 1.00 96.44 130 TYR A N 1
ATOM 971 C CA . TYR A 1 130 ? -6.168 5.133 10.715 1.00 96.44 130 TYR A CA 1
ATOM 972 C C . TYR A 1 130 ? -6.817 4.393 9.544 1.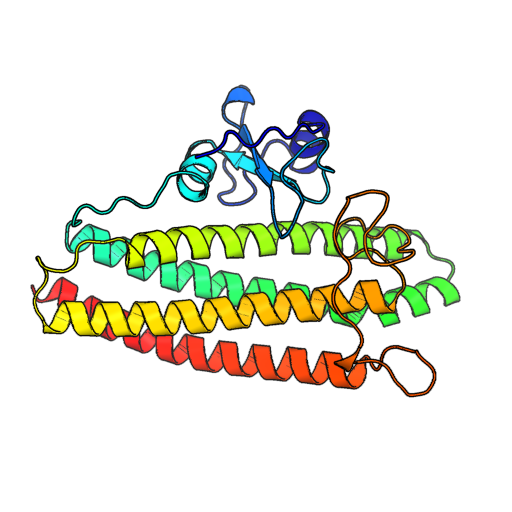00 96.44 130 TYR A C 1
ATOM 974 O O . TYR A 1 130 ? -6.129 3.888 8.654 1.00 96.44 130 TYR A O 1
ATOM 982 N N . ARG A 1 131 ? -8.155 4.365 9.502 1.00 95.69 131 ARG A N 1
ATOM 983 C CA . ARG A 1 131 ? -8.918 3.695 8.441 1.00 95.69 131 ARG A CA 1
ATOM 984 C C . ARG A 1 131 ? -8.601 4.288 7.065 1.00 95.69 131 ARG A C 1
ATOM 986 O O . ARG A 1 131 ? -8.503 3.544 6.088 1.00 95.69 131 ARG A O 1
ATOM 993 N N . ARG A 1 132 ? -8.473 5.616 6.972 1.00 95.69 132 ARG A N 1
ATOM 994 C CA . ARG A 1 132 ? -8.133 6.316 5.727 1.00 95.69 132 ARG A CA 1
ATOM 995 C C . ARG A 1 132 ? -6.717 5.981 5.275 1.00 95.69 132 ARG A C 1
ATOM 997 O O . ARG A 1 132 ? -6.557 5.494 4.160 1.00 95.69 132 ARG A O 1
ATOM 1004 N N . THR A 1 133 ? -5.729 6.177 6.142 1.00 96.69 133 THR A N 1
ATOM 1005 C CA . THR A 1 133 ? -4.318 5.919 5.837 1.00 96.69 133 THR A CA 1
ATOM 1006 C C . THR A 1 133 ? -4.104 4.462 5.448 1.00 96.69 133 THR A C 1
ATOM 1008 O O . THR A 1 133 ? -3.424 4.196 4.463 1.00 96.69 133 THR A O 1
ATOM 1011 N N . ARG A 1 134 ? -4.776 3.516 6.124 1.00 97.06 134 ARG A N 1
ATOM 1012 C CA . ARG A 1 134 ? -4.774 2.094 5.753 1.00 97.06 134 ARG A CA 1
ATOM 1013 C C . ARG A 1 134 ? -5.241 1.856 4.313 1.00 97.06 134 ARG A C 1
ATOM 1015 O O . ARG A 1 134 ? -4.617 1.100 3.577 1.00 97.06 134 ARG A O 1
ATOM 1022 N N . ARG A 1 135 ? -6.361 2.455 3.904 1.00 96.56 135 ARG A N 1
ATOM 1023 C CA . ARG A 1 135 ? -6.878 2.294 2.535 1.00 96.56 135 ARG A CA 1
ATOM 1024 C C . ARG A 1 135 ? -5.927 2.889 1.503 1.00 96.56 135 ARG A C 1
ATOM 1026 O O . ARG A 1 135 ? -5.648 2.239 0.498 1.00 96.56 135 ARG A O 1
ATOM 1033 N N . ASP A 1 136 ? -5.423 4.089 1.777 1.00 96.31 136 ASP A N 1
ATOM 1034 C CA . ASP A 1 136 ? -4.501 4.788 0.885 1.00 96.31 136 ASP A CA 1
ATOM 1035 C C . ASP A 1 136 ? -3.192 3.988 0.715 1.00 96.31 136 ASP A C 1
ATOM 1037 O O . ASP A 1 136 ? -2.726 3.821 -0.414 1.00 96.31 136 ASP A O 1
ATOM 1041 N N . ILE A 1 137 ? -2.636 3.405 1.791 1.00 97.31 137 ILE A N 1
ATOM 1042 C CA . ILE A 1 137 ? -1.404 2.609 1.681 1.00 97.31 137 ILE A CA 1
ATOM 1043 C C . ILE A 1 137 ? -1.612 1.273 0.967 1.00 97.31 137 ILE A C 1
ATOM 1045 O O . ILE A 1 137 ? -0.775 0.875 0.160 1.00 97.31 137 ILE A O 1
ATOM 1049 N N . LEU A 1 138 ? -2.732 0.587 1.209 1.00 97.44 138 LEU A N 1
ATOM 1050 C CA . LEU A 1 138 ? -3.032 -0.662 0.506 1.00 97.44 138 LEU A CA 1
ATOM 1051 C C . LEU A 1 138 ? -3.233 -0.427 -0.997 1.00 97.44 138 LEU A C 1
ATOM 1053 O O . LEU A 1 138 ? -2.803 -1.252 -1.802 1.00 97.44 138 LEU A O 1
ATOM 1057 N N . LEU A 1 139 ? -3.825 0.708 -1.384 1.00 97.31 139 LEU A N 1
ATOM 1058 C CA . LEU A 1 139 ? -3.898 1.119 -2.785 1.00 97.31 139 LEU A CA 1
ATOM 1059 C C . LEU A 1 139 ? -2.504 1.401 -3.359 1.00 97.31 139 LEU A C 1
ATOM 1061 O O . LEU A 1 139 ? -2.189 0.919 -4.442 1.00 97.31 139 LEU A O 1
ATOM 1065 N N . ALA A 1 140 ? -1.657 2.147 -2.643 1.00 96.88 140 ALA A N 1
ATOM 1066 C CA . ALA A 1 140 ? -0.293 2.431 -3.092 1.00 96.88 140 ALA A CA 1
ATOM 1067 C C . ALA A 1 140 ? 0.529 1.145 -3.299 1.00 96.88 140 ALA A C 1
ATOM 1069 O O . ALA A 1 140 ? 1.219 1.014 -4.310 1.00 96.88 140 ALA A O 1
ATOM 1070 N N . ILE A 1 141 ? 0.388 0.168 -2.395 1.00 97.12 141 ILE A N 1
ATOM 1071 C CA . ILE A 1 141 ? 0.983 -1.167 -2.536 1.00 97.12 141 ILE A CA 1
ATOM 1072 C C . ILE A 1 141 ? 0.469 -1.855 -3.805 1.00 97.12 141 ILE A C 1
ATOM 1074 O O . ILE A 1 141 ? 1.283 -2.259 -4.630 1.00 97.12 141 ILE A O 1
ATOM 1078 N N . ALA A 1 142 ? -0.849 -1.921 -4.015 1.00 96.25 142 ALA A N 1
ATOM 1079 C CA . ALA A 1 142 ? -1.430 -2.563 -5.198 1.00 96.25 142 ALA A CA 1
ATOM 1080 C C . ALA A 1 142 ? -0.965 -1.916 -6.518 1.00 96.25 142 ALA A C 1
ATOM 1082 O O . ALA A 1 142 ? -0.704 -2.601 -7.502 1.00 96.25 142 ALA A O 1
ATOM 1083 N N . VAL A 1 143 ? -0.800 -0.592 -6.534 1.00 95.81 143 VAL A N 1
ATOM 1084 C CA . VAL A 1 143 ? -0.306 0.144 -7.704 1.00 95.81 143 VAL A CA 1
ATOM 1085 C C . VAL A 1 143 ? 1.151 -0.200 -8.034 1.00 95.81 143 VAL A C 1
ATOM 1087 O O . VAL A 1 143 ? 1.519 -0.282 -9.210 1.00 95.81 143 VAL A O 1
ATOM 1090 N N . VAL A 1 144 ? 2.004 -0.347 -7.018 1.00 96.31 144 VAL A N 1
ATOM 1091 C CA . VAL A 1 144 ? 3.389 -0.789 -7.225 1.00 96.31 144 VAL A CA 1
ATOM 1092 C C . VAL A 1 144 ? 3.409 -2.251 -7.668 1.00 96.31 144 VAL A C 1
ATOM 1094 O O . VAL A 1 144 ? 4.151 -2.580 -8.589 1.00 96.31 144 VAL A O 1
ATOM 1097 N N . ASP A 1 145 ? 2.557 -3.097 -7.089 1.00 95.56 145 ASP A N 1
ATOM 1098 C CA . ASP A 1 145 ? 2.435 -4.512 -7.454 1.00 95.56 145 ASP A CA 1
ATOM 1099 C C . ASP A 1 145 ? 2.106 -4.681 -8.934 1.00 95.56 145 ASP A C 1
ATOM 1101 O O . ASP A 1 145 ? 2.850 -5.354 -9.641 1.00 95.56 145 ASP A O 1
ATOM 1105 N N . ALA A 1 146 ? 1.093 -3.971 -9.434 1.00 94.31 146 ALA A N 1
ATOM 1106 C CA . ALA A 1 146 ? 0.729 -3.995 -10.849 1.00 94.31 146 ALA A CA 1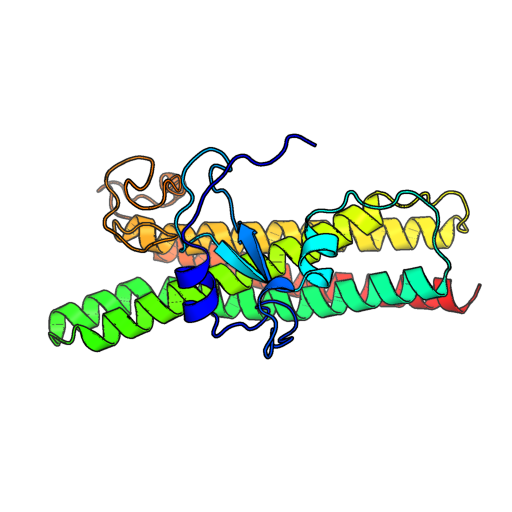
ATOM 1107 C C . ALA A 1 146 ? 1.895 -3.585 -11.772 1.00 94.31 146 ALA A C 1
ATOM 1109 O O . ALA A 1 146 ? 2.093 -4.150 -12.849 1.00 94.31 146 ALA A O 1
ATOM 1110 N N . ARG A 1 147 ? 2.730 -2.626 -11.348 1.00 93.56 147 ARG A N 1
ATOM 1111 C CA . ARG A 1 147 ? 3.925 -2.224 -12.112 1.00 93.56 147 ARG A CA 1
ATOM 1112 C C . ARG A 1 147 ? 5.033 -3.272 -12.076 1.00 93.56 147 ARG A C 1
ATOM 1114 O O . ARG A 1 147 ? 5.686 -3.482 -13.096 1.00 93.56 147 ARG A O 1
ATOM 1121 N N . LEU A 1 148 ? 5.255 -3.916 -10.933 1.00 95.25 148 LEU A N 1
ATOM 1122 C CA . LEU A 1 148 ? 6.233 -4.998 -10.810 1.00 95.25 148 LEU A CA 1
ATOM 1123 C C . LEU A 1 148 ? 5.794 -6.237 -11.593 1.00 95.25 148 LEU A C 1
ATOM 1125 O O . LEU A 1 148 ? 6.620 -6.844 -12.267 1.00 95.25 148 LEU A O 1
ATOM 1129 N N . GLU A 1 149 ? 4.502 -6.560 -11.579 1.00 94.44 149 GLU A N 1
ATOM 1130 C CA . GLU A 1 149 ? 3.914 -7.598 -12.428 1.00 94.44 149 GLU A CA 1
ATOM 1131 C C . GLU A 1 149 ? 4.111 -7.270 -13.908 1.00 94.44 149 GLU A C 1
ATOM 1133 O O . GLU A 1 149 ? 4.553 -8.129 -14.671 1.00 94.44 149 GLU A O 1
ATOM 1138 N N . ARG A 1 150 ? 3.890 -6.007 -14.304 1.00 92.56 150 ARG A N 1
ATOM 1139 C CA . ARG A 1 150 ? 4.187 -5.543 -15.664 1.00 92.56 150 ARG A CA 1
ATOM 1140 C C . ARG A 1 150 ? 5.651 -5.745 -16.035 1.00 92.56 150 ARG A C 1
ATOM 1142 O O . ARG A 1 150 ? 5.920 -6.294 -17.093 1.00 92.56 150 ARG A O 1
ATOM 1149 N N . LEU A 1 151 ? 6.589 -5.335 -15.182 1.00 92.94 151 LEU A N 1
ATOM 1150 C CA . LEU A 1 151 ? 8.025 -5.514 -15.428 1.00 92.94 151 LEU A CA 1
ATOM 1151 C C . LEU A 1 151 ? 8.422 -6.992 -15.526 1.00 92.94 151 LEU A C 1
ATOM 1153 O O . LEU A 1 151 ? 9.223 -7.344 -16.387 1.00 92.94 151 LEU A O 1
ATOM 1157 N N . ALA A 1 152 ? 7.851 -7.847 -14.676 1.00 91.94 152 ALA A N 1
ATOM 1158 C CA . ALA A 1 152 ? 8.123 -9.282 -14.660 1.00 91.94 152 ALA A CA 1
ATOM 1159 C C . ALA A 1 152 ? 7.539 -10.027 -15.874 1.00 91.94 152 ALA A C 1
ATOM 1161 O O . ALA A 1 152 ? 8.042 -11.091 -16.234 1.00 91.94 152 ALA A O 1
ATOM 1162 N N . ALA A 1 153 ? 6.482 -9.492 -16.491 1.00 91.69 153 ALA A N 1
ATOM 1163 C CA . ALA A 1 153 ? 5.819 -10.091 -17.646 1.00 91.69 153 ALA A CA 1
ATOM 1164 C C . ALA A 1 153 ? 6.467 -9.740 -18.996 1.00 91.69 153 ALA A C 1
ATOM 1166 O O . ALA A 1 153 ? 6.173 -10.412 -19.985 1.00 91.69 153 ALA A O 1
ATOM 1167 N N . LEU A 1 154 ? 7.311 -8.701 -19.053 1.00 91.50 154 LEU A N 1
ATOM 1168 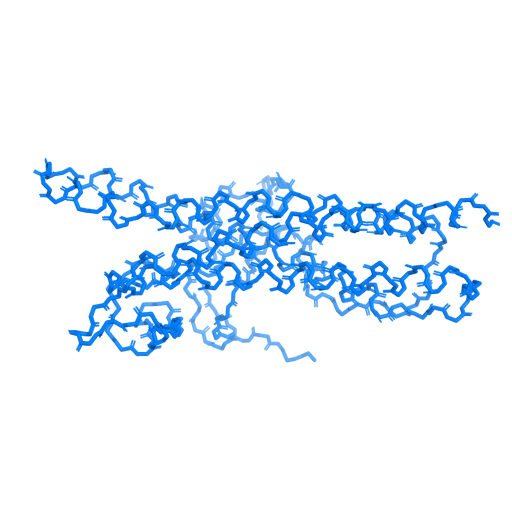C CA . LEU A 1 154 ? 7.942 -8.255 -20.296 1.00 91.50 154 LEU A CA 1
ATOM 1169 C C . LEU A 1 154 ? 8.795 -9.365 -20.919 1.00 91.50 154 LEU A C 1
ATOM 1171 O O . LEU A 1 154 ? 9.687 -9.912 -20.269 1.00 91.50 154 LEU A O 1
ATOM 1175 N N . ASP A 1 155 ? 8.591 -9.617 -22.212 1.00 86.12 155 ASP A N 1
ATOM 1176 C CA . ASP A 1 155 ? 9.570 -10.341 -23.018 1.00 86.12 155 ASP A CA 1
ATOM 1177 C C . ASP A 1 155 ? 10.856 -9.511 -23.124 1.00 86.12 155 ASP A C 1
ATOM 1179 O O . ASP A 1 155 ? 10.906 -8.454 -23.765 1.00 86.12 155 ASP A O 1
ATOM 1183 N N . ASP A 1 156 ? 11.900 -9.982 -22.448 1.00 86.12 156 ASP A N 1
ATOM 1184 C CA . ASP A 1 156 ? 13.167 -9.280 -22.344 1.00 86.12 156 ASP A CA 1
ATOM 1185 C C . ASP A 1 156 ? 14.191 -9.713 -23.406 1.00 86.12 156 ASP A C 1
ATOM 1187 O O . ASP A 1 156 ? 15.243 -9.078 -23.527 1.00 86.12 156 ASP A O 1
ATOM 1191 N N . GLU A 1 157 ? 13.891 -10.735 -24.224 1.00 86.94 157 GLU A N 1
ATOM 1192 C CA . GLU A 1 157 ? 14.850 -11.357 -25.149 1.00 86.94 157 GLU A CA 1
ATOM 1193 C C . GLU A 1 157 ? 15.400 -10.377 -26.195 1.00 86.94 157 GLU A C 1
ATOM 1195 O O . GLU A 1 157 ? 16.539 -10.524 -26.653 1.00 86.94 157 GLU A O 1
ATOM 1200 N N . GLY A 1 158 ? 14.613 -9.353 -26.537 1.00 85.00 158 GLY A N 1
ATOM 1201 C CA . GLY A 1 158 ? 14.997 -8.277 -27.450 1.00 85.00 158 GLY A CA 1
ATOM 1202 C C . GLY A 1 158 ? 16.046 -7.309 -26.891 1.00 85.00 158 GLY A C 1
ATOM 1203 O O . GLY A 1 158 ? 16.678 -6.592 -27.669 1.00 85.00 158 GLY A O 1
ATOM 1204 N N . TYR A 1 159 ? 16.273 -7.285 -25.573 1.00 89.00 159 TYR A N 1
ATOM 1205 C CA . TYR A 1 159 ? 17.265 -6.410 -24.950 1.00 89.00 159 TYR A CA 1
ATOM 1206 C C . TYR A 1 159 ? 18.657 -7.050 -24.892 1.00 89.00 159 TYR A C 1
ATOM 1208 O O . TYR A 1 159 ? 18.844 -8.262 -24.716 1.00 89.00 159 TYR A O 1
ATOM 1216 N N . GLU A 1 160 ? 19.684 -6.199 -24.944 1.00 92.38 160 GLU A N 1
ATOM 1217 C CA . GLU A 1 160 ? 21.063 -6.645 -24.776 1.00 92.38 160 GLU A CA 1
ATOM 1218 C C . GLU A 1 160 ? 21.267 -7.386 -23.434 1.00 92.38 160 GLU A C 1
ATOM 1220 O O . GLU A 1 160 ? 20.703 -6.994 -22.406 1.00 92.38 160 GLU A O 1
ATOM 1225 N N . PRO A 1 161 ? 22.136 -8.417 -23.370 1.00 93.44 161 PRO A N 1
ATOM 1226 C CA . PRO A 1 161 ? 22.340 -9.208 -22.150 1.00 93.44 161 PRO A CA 1
ATOM 1227 C C . PRO A 1 161 ? 22.788 -8.412 -20.914 1.00 93.44 161 PRO A C 1
ATOM 1229 O O . PRO A 1 161 ? 22.672 -8.890 -19.785 1.00 93.44 161 PRO A O 1
ATOM 1232 N N . ALA A 1 162 ? 23.390 -7.233 -21.095 1.00 92.50 162 ALA A N 1
ATOM 1233 C CA . ALA A 1 162 ? 23.731 -6.345 -19.985 1.00 92.50 162 ALA A CA 1
ATOM 1234 C C . ALA A 1 162 ? 22.489 -5.629 -19.430 1.00 92.50 162 ALA A C 1
ATOM 1236 O O . ALA A 1 162 ? 22.324 -5.583 -18.213 1.00 92.50 162 ALA A O 1
ATOM 1237 N N . THR A 1 163 ? 21.610 -5.142 -20.309 1.00 93.12 163 THR A N 1
ATOM 1238 C CA . THR A 1 163 ? 20.338 -4.497 -19.955 1.00 93.12 163 THR A CA 1
ATOM 1239 C C . THR A 1 163 ? 19.409 -5.473 -19.251 1.00 93.12 163 THR A C 1
ATOM 1241 O O . THR A 1 163 ? 18.920 -5.150 -18.176 1.00 93.12 163 THR A O 1
ATOM 1244 N N . ARG A 1 164 ? 19.270 -6.706 -19.758 1.00 93.88 164 ARG A N 1
ATOM 1245 C CA . ARG A 1 164 ? 18.482 -7.755 -19.087 1.00 93.88 164 ARG A CA 1
ATOM 1246 C C . ARG A 1 164 ? 18.947 -8.041 -17.664 1.00 93.88 164 ARG A C 1
ATOM 1248 O O . ARG A 1 164 ? 18.151 -8.073 -16.737 1.00 93.88 164 ARG A O 1
ATOM 1255 N N . ARG A 1 165 ? 20.262 -8.180 -17.457 1.00 95.25 165 ARG A N 1
ATOM 1256 C CA . ARG A 1 165 ? 20.825 -8.389 -16.110 1.00 95.25 165 ARG A CA 1
ATOM 1257 C C . ARG A 1 165 ? 20.568 -7.208 -15.175 1.00 95.25 165 ARG A C 1
ATOM 1259 O O . ARG A 1 165 ? 20.318 -7.424 -13.995 1.00 95.25 165 ARG A O 1
ATOM 1266 N N . ALA A 1 166 ? 20.648 -5.979 -15.684 1.00 95.94 166 ALA A N 1
ATOM 1267 C CA . ALA A 1 166 ? 20.344 -4.785 -14.900 1.00 95.94 166 ALA A CA 1
ATOM 1268 C C . ALA A 1 166 ? 18.843 -4.682 -14.573 1.00 95.94 166 ALA A C 1
ATOM 1270 O O . ALA A 1 166 ? 18.501 -4.350 -13.441 1.00 95.94 166 ALA A O 1
ATOM 1271 N N . LEU A 1 167 ? 17.968 -5.023 -15.525 1.00 95.62 167 LEU A N 1
ATOM 1272 C CA . LEU A 1 167 ? 16.517 -5.076 -15.344 1.00 95.62 167 LEU A CA 1
ATOM 1273 C C . LEU A 1 167 ? 16.102 -6.137 -14.320 1.00 95.62 167 LEU A C 1
ATOM 1275 O O . LEU A 1 167 ? 15.307 -5.834 -13.435 1.00 95.62 167 LEU A O 1
ATOM 1279 N N . ALA A 1 168 ? 16.683 -7.337 -14.385 1.00 95.69 168 ALA A N 1
ATOM 1280 C CA . ALA A 1 168 ? 16.454 -8.389 -13.398 1.00 95.69 168 ALA A CA 1
ATOM 1281 C C . ALA A 1 168 ? 16.882 -7.937 -11.993 1.00 95.69 168 ALA A C 1
ATOM 1283 O O . ALA A 1 168 ? 16.080 -7.961 -11.070 1.00 95.69 168 ALA A O 1
ATOM 1284 N N . ALA A 1 169 ? 18.101 -7.402 -11.845 1.00 97.19 169 ALA A N 1
ATOM 1285 C CA . ALA A 1 169 ? 18.586 -6.919 -10.550 1.00 97.19 169 ALA A CA 1
ATOM 1286 C C . ALA A 1 169 ? 17.737 -5.769 -9.976 1.00 97.19 169 ALA A C 1
ATOM 1288 O O . ALA A 1 169 ? 17.547 -5.689 -8.761 1.00 97.19 169 ALA A O 1
ATOM 1289 N N . PHE A 1 170 ? 17.245 -4.868 -10.833 1.00 97.88 170 PHE A N 1
ATOM 1290 C CA . PHE A 1 170 ? 16.286 -3.837 -10.442 1.00 97.88 170 PHE A CA 1
ATOM 1291 C C . PHE A 1 170 ? 14.973 -4.457 -9.954 1.00 97.88 170 PHE A C 1
ATOM 1293 O O . PHE A 1 170 ? 14.533 -4.133 -8.855 1.00 97.88 170 PHE A O 1
ATOM 1300 N N . SER A 1 171 ? 14.390 -5.364 -10.739 1.00 96.75 171 SER A N 1
ATOM 1301 C CA . SER A 1 171 ? 13.090 -5.982 -10.451 1.00 96.75 171 SER A CA 1
ATOM 1302 C C . SER A 1 171 ? 13.126 -6.817 -9.171 1.00 96.75 171 SER A C 1
ATOM 1304 O O . SER A 1 171 ? 12.227 -6.679 -8.348 1.00 96.75 171 SER A O 1
ATOM 1306 N N . ASP A 1 172 ? 14.192 -7.593 -8.954 1.00 97.38 172 ASP A N 1
ATOM 1307 C CA . ASP A 1 172 ? 14.405 -8.368 -7.726 1.00 97.38 172 ASP A CA 1
ATOM 1308 C C . ASP A 1 172 ? 14.471 -7.442 -6.501 1.00 97.38 172 ASP A C 1
ATOM 1310 O O . ASP A 1 172 ? 13.738 -7.623 -5.534 1.00 97.38 172 ASP A O 1
ATOM 1314 N N . THR A 1 173 ? 15.284 -6.380 -6.574 1.00 98.19 173 THR A N 1
ATOM 1315 C CA . THR A 1 173 ? 15.418 -5.411 -5.469 1.00 98.19 173 THR A CA 1
ATOM 1316 C C . THR A 1 173 ? 14.092 -4.695 -5.188 1.00 98.19 173 THR A C 1
ATOM 1318 O O . THR A 1 173 ? 13.727 -4.468 -4.034 1.00 98.19 173 THR A O 1
ATOM 1321 N N . ALA A 1 174 ? 13.357 -4.330 -6.241 1.00 97.94 174 ALA A N 1
ATOM 1322 C CA . ALA A 1 174 ? 12.064 -3.671 -6.123 1.00 97.94 174 ALA A CA 1
ATOM 1323 C C . ALA A 1 174 ? 11.009 -4.607 -5.509 1.00 97.94 174 ALA A C 1
ATOM 1325 O O . ALA A 1 174 ? 10.236 -4.175 -4.653 1.00 97.94 174 ALA A O 1
ATOM 1326 N N . ALA A 1 175 ? 10.998 -5.886 -5.891 1.00 97.88 175 ALA A N 1
ATOM 1327 C CA . ALA A 1 175 ? 10.119 -6.900 -5.319 1.00 97.88 175 ALA A CA 1
ATOM 1328 C C . ALA A 1 175 ? 10.441 -7.181 -3.842 1.00 97.88 175 ALA A C 1
ATOM 1330 O O . ALA A 1 175 ? 9.518 -7.263 -3.029 1.00 97.88 175 ALA A O 1
ATOM 1331 N N . ASP A 1 176 ? 11.723 -7.248 -3.475 1.00 98.06 176 ASP A N 1
ATOM 1332 C CA . ASP A 1 176 ? 12.173 -7.420 -2.088 1.00 98.06 176 ASP A CA 1
ATOM 1333 C C . ASP A 1 176 ? 11.730 -6.248 -1.199 1.00 98.06 176 ASP A C 1
ATOM 1335 O O . ASP A 1 176 ? 11.166 -6.445 -0.112 1.00 98.06 176 ASP A O 1
ATOM 1339 N N . LEU A 1 177 ? 11.912 -5.013 -1.683 1.00 98.12 177 LEU A N 1
ATOM 1340 C CA . LEU A 1 177 ? 11.412 -3.817 -1.009 1.00 98.12 177 LEU A CA 1
ATOM 1341 C C . LEU A 1 177 ? 9.893 -3.891 -0.837 1.00 98.12 177 LEU A C 1
ATOM 1343 O O . LEU A 1 177 ? 9.382 -3.707 0.266 1.00 98.12 177 LEU A O 1
ATOM 1347 N N . GLN A 1 178 ? 9.169 -4.212 -1.908 1.00 97.94 178 GLN A N 1
ATOM 1348 C CA . GLN A 1 178 ? 7.714 -4.286 -1.884 1.00 97.94 178 GLN A CA 1
ATOM 1349 C C . GLN A 1 178 ? 7.201 -5.358 -0.914 1.00 97.94 178 GLN A C 1
ATOM 1351 O O . GLN A 1 178 ? 6.239 -5.130 -0.181 1.00 97.94 178 GLN A O 1
ATOM 1356 N N . SER A 1 179 ? 7.860 -6.516 -0.857 1.00 97.94 179 SER A N 1
ATOM 1357 C CA . SER A 1 179 ? 7.570 -7.564 0.125 1.00 97.94 179 SER A CA 1
ATOM 1358 C C . SER A 1 179 ? 7.761 -7.061 1.558 1.00 97.94 179 SER A C 1
ATOM 1360 O O . SER A 1 179 ? 6.891 -7.268 2.404 1.00 97.94 179 SER A O 1
ATOM 1362 N N . THR A 1 180 ? 8.856 -6.344 1.820 1.00 98.25 180 THR A N 1
ATOM 1363 C CA . THR A 1 180 ? 9.145 -5.761 3.140 1.00 98.25 180 THR A CA 1
ATOM 1364 C C . THR A 1 180 ? 8.084 -4.734 3.545 1.00 98.25 180 THR A C 1
ATOM 1366 O O . THR A 1 180 ? 7.613 -4.739 4.680 1.00 98.25 180 THR A O 1
ATOM 1369 N N . LEU A 1 181 ? 7.641 -3.882 2.616 1.00 98.12 181 LEU A N 1
ATOM 1370 C CA . LEU A 1 181 ? 6.589 -2.895 2.879 1.00 98.12 181 LEU A CA 1
ATOM 1371 C C . LEU A 1 181 ? 5.242 -3.550 3.213 1.00 98.12 181 LEU A C 1
ATOM 1373 O O . LEU A 1 181 ? 4.569 -3.112 4.148 1.00 98.12 181 LEU A O 1
ATOM 1377 N N . ARG A 1 182 ? 4.871 -4.635 2.516 1.00 97.69 182 ARG A N 1
ATOM 1378 C CA . ARG A 1 182 ? 3.677 -5.424 2.865 1.00 97.69 182 ARG A CA 1
ATOM 1379 C C . ARG A 1 182 ? 3.788 -6.039 4.260 1.00 97.69 182 ARG A C 1
ATOM 1381 O O . ARG A 1 182 ? 2.812 -6.010 5.007 1.00 97.69 182 ARG A O 1
ATOM 1388 N N . GLU A 1 183 ? 4.964 -6.552 4.628 1.00 97.44 183 GLU A N 1
ATOM 1389 C CA . GLU A 1 183 ? 5.217 -7.087 5.974 1.00 97.44 183 GLU A CA 1
ATOM 1390 C C . GLU A 1 183 ? 5.010 -6.005 7.044 1.00 97.44 183 GLU A C 1
ATOM 1392 O O . GLU A 1 183 ? 4.288 -6.237 8.012 1.00 97.44 183 GLU A O 1
ATOM 1397 N N . VAL A 1 184 ? 5.554 -4.799 6.850 1.00 98.25 184 VAL A N 1
ATOM 1398 C CA . VAL A 1 184 ? 5.367 -3.682 7.794 1.00 98.25 184 VAL A CA 1
ATOM 1399 C C . VAL A 1 184 ? 3.891 -3.307 7.950 1.00 98.25 184 VAL A C 1
ATOM 1401 O O . VAL A 1 184 ? 3.426 -3.105 9.077 1.00 98.25 184 VAL A O 1
ATOM 1404 N N . VAL A 1 185 ? 3.135 -3.236 6.848 1.00 98.06 185 VAL A N 1
ATOM 1405 C CA . VAL A 1 185 ? 1.689 -2.970 6.899 1.00 98.06 185 VAL A CA 1
ATOM 1406 C C . VAL A 1 185 ? 0.961 -4.073 7.668 1.00 98.06 185 VAL A C 1
ATOM 1408 O O . VAL A 1 185 ? 0.167 -3.759 8.551 1.00 98.06 185 VAL A O 1
ATOM 1411 N N . ALA A 1 186 ? 1.265 -5.349 7.418 1.00 96.88 186 ALA A N 1
ATOM 1412 C CA . ALA A 1 186 ? 0.655 -6.469 8.139 1.00 96.88 186 ALA A CA 1
ATOM 1413 C C . ALA A 1 186 ? 0.986 -6.459 9.647 1.00 96.88 186 ALA A C 1
ATOM 1415 O O . ALA A 1 186 ? 0.113 -6.714 10.482 1.00 96.88 186 ALA A O 1
ATOM 1416 N N . LEU A 1 187 ? 2.223 -6.109 10.015 1.00 97.62 187 LEU A N 1
ATOM 1417 C CA . LEU A 1 187 ? 2.627 -5.928 11.413 1.00 97.62 187 LEU A CA 1
ATOM 1418 C C . LEU A 1 187 ? 1.871 -4.760 12.062 1.00 97.62 187 LEU A C 1
ATOM 1420 O O . LEU A 1 187 ? 1.351 -4.891 13.166 1.00 97.62 187 LEU A O 1
ATOM 1424 N N . SER A 1 188 ? 1.724 -3.642 11.355 1.00 97.94 188 SER A N 1
ATOM 1425 C CA . SER A 1 188 ? 0.971 -2.475 11.833 1.00 97.94 188 SER A CA 1
ATOM 1426 C C . SER A 1 188 ? -0.526 -2.772 11.986 1.00 97.94 188 SER A C 1
ATOM 1428 O O . SER A 1 188 ? -1.160 -2.353 12.952 1.00 97.94 188 SER A O 1
ATOM 1430 N N . GLU A 1 189 ? -1.096 -3.583 11.095 1.00 97.19 189 GLU A N 1
ATOM 1431 C CA . GLU A 1 189 ? -2.459 -4.110 11.212 1.00 97.19 189 GLU A CA 1
ATOM 1432 C C . GLU A 1 189 ? -2.645 -5.086 12.380 1.00 97.19 189 GLU A C 1
ATOM 1434 O O . GLU A 1 189 ? -3.780 -5.335 12.775 1.00 97.19 189 GLU A O 1
ATOM 1439 N N . THR A 1 190 ? -1.568 -5.611 12.970 1.00 96.88 190 THR A N 1
ATOM 1440 C CA . THR A 1 190 ? -1.639 -6.443 14.182 1.00 96.88 190 THR A CA 1
ATOM 1441 C C . THR A 1 190 ? -1.935 -5.596 15.427 1.00 96.88 190 THR A C 1
ATOM 1443 O O . THR A 1 190 ? -2.477 -6.110 16.408 1.00 96.88 190 THR A O 1
ATOM 1446 N N . VAL A 1 191 ? -1.656 -4.285 15.389 1.00 96.31 191 VAL A N 1
ATOM 1447 C CA . VAL A 1 191 ? -1.869 -3.387 16.533 1.00 96.31 191 VAL A CA 1
ATOM 1448 C C . VAL A 1 191 ? -3.354 -3.263 16.912 1.00 96.31 191 VAL A C 1
ATOM 1450 O O . VAL A 1 191 ? -3.665 -3.558 18.066 1.00 96.31 191 VAL A O 1
ATOM 1453 N N . PRO A 1 192 ? -4.298 -2.941 15.997 1.00 95.44 192 PRO A N 1
ATOM 1454 C CA . PRO A 1 192 ? -5.729 -2.959 16.319 1.00 95.44 192 PRO A CA 1
ATOM 1455 C C . PRO A 1 192 ? -6.231 -4.311 16.829 1.00 95.44 192 PRO A C 1
ATOM 1457 O O . PRO A 1 192 ? -7.064 -4.339 17.729 1.00 95.44 192 PRO A O 1
ATOM 1460 N N . ILE A 1 193 ? -5.696 -5.429 16.325 1.00 94.88 193 ILE A N 1
ATOM 1461 C CA . ILE A 1 193 ? -6.087 -6.772 16.786 1.00 94.88 193 ILE A CA 1
ATOM 1462 C C . ILE A 1 193 ? -5.732 -6.958 18.263 1.00 94.88 193 ILE A C 1
ATOM 1464 O O . ILE A 1 193 ? -6.533 -7.492 19.026 1.00 94.88 193 ILE A O 1
ATOM 1468 N N . GLY A 1 194 ? -4.556 -6.477 18.685 1.00 92.81 194 GLY A N 1
ATOM 1469 C CA . GLY A 1 194 ? -4.151 -6.455 20.094 1.00 92.81 194 GLY A CA 1
ATOM 1470 C C . GLY A 1 194 ? -5.029 -5.570 20.984 1.00 92.81 194 GLY A C 1
ATOM 1471 O O . GLY A 1 194 ? -5.009 -5.728 22.199 1.00 92.81 194 GLY A O 1
ATOM 1472 N N . LEU A 1 195 ? -5.800 -4.665 20.378 1.00 92.88 195 LEU A N 1
ATOM 1473 C CA . LEU A 1 195 ? -6.791 -3.801 21.021 1.00 92.88 195 LEU A CA 1
ATOM 1474 C C . LEU A 1 195 ? -8.221 -4.351 20.873 1.00 92.88 195 LEU A C 1
ATOM 1476 O O . LEU A 1 195 ? -9.180 -3.629 21.137 1.00 92.88 195 LEU A O 1
ATOM 1480 N N . GLU A 1 196 ? -8.370 -5.598 20.411 1.00 94.00 196 GLU A N 1
ATOM 1481 C CA . GLU A 1 196 ? -9.659 -6.256 20.145 1.00 94.00 196 GLU A CA 1
ATOM 1482 C C . GLU A 1 196 ? -10.515 -5.510 19.103 1.00 94.00 196 GLU A C 1
ATOM 1484 O O . GLU A 1 196 ? -11.748 -5.548 19.117 1.00 94.00 196 GLU A O 1
ATOM 1489 N N . ARG A 1 197 ? -9.856 -4.821 18.162 1.00 95.31 197 ARG A N 1
ATOM 1490 C CA . ARG A 1 197 ? -10.474 -4.093 17.047 1.00 95.31 197 ARG A CA 1
ATOM 1491 C C . ARG A 1 197 ? -10.085 -4.705 15.709 1.00 95.31 197 ARG A C 1
ATOM 1493 O O . ARG A 1 197 ? -8.956 -5.140 15.500 1.00 95.31 197 ARG A O 1
ATOM 1500 N N . CYS A 1 198 ? -11.011 -4.693 14.757 1.00 95.69 198 CYS A N 1
ATOM 1501 C CA . CYS A 1 198 ? -10.725 -5.099 13.389 1.00 95.69 198 CYS A CA 1
ATOM 1502 C C . CYS A 1 198 ? -9.753 -4.114 12.727 1.00 95.69 198 CYS A C 1
ATOM 1504 O O . CYS A 1 198 ? -9.981 -2.908 12.720 1.00 95.69 198 CYS A O 1
ATOM 1506 N N . GLN A 1 199 ? -8.724 -4.623 12.061 1.00 95.12 199 GLN A N 1
ATOM 1507 C CA . GLN A 1 199 ? -7.752 -3.803 11.345 1.00 95.12 199 GLN A CA 1
ATOM 1508 C C . GLN A 1 199 ? -8.350 -3.003 10.177 1.00 95.12 199 GLN A C 1
ATOM 1510 O O . GLN A 1 199 ? -7.782 -2.000 9.780 1.00 95.12 199 GLN A O 1
ATOM 1515 N N . GLY A 1 200 ? -9.484 -3.411 9.597 1.00 94.12 200 GLY A N 1
ATOM 1516 C CA . GLY A 1 200 ? -10.086 -2.683 8.472 1.00 94.12 200 GLY A CA 1
ATOM 1517 C C . GLY A 1 200 ? -11.172 -1.698 8.875 1.00 94.12 200 GLY A C 1
ATOM 1518 O O . GLY A 1 200 ? -11.097 -0.519 8.535 1.00 94.12 200 GLY A O 1
ATOM 1519 N N . CYS A 1 201 ? -12.206 -2.184 9.565 1.00 93.69 201 CYS A N 1
ATOM 1520 C CA . CYS A 1 201 ? -13.341 -1.352 9.960 1.00 93.69 201 CYS A CA 1
ATOM 1521 C C . CYS A 1 201 ? -13.249 -0.849 11.401 1.00 93.69 201 CYS A C 1
ATOM 1523 O O . CYS A 1 201 ? -14.085 -0.053 11.788 1.00 93.69 201 CYS A O 1
ATOM 1525 N N . PHE A 1 202 ? -12.257 -1.253 12.198 1.00 94.81 202 PHE A N 1
ATOM 1526 C CA . PHE A 1 202 ? -12.092 -0.850 13.603 1.00 94.81 202 PHE A CA 1
ATOM 1527 C C . PHE A 1 202 ? -13.263 -1.191 14.545 1.00 94.81 202 PHE A C 1
ATOM 1529 O O . PHE A 1 202 ? -13.248 -0.794 15.705 1.00 94.81 202 PHE A O 1
ATOM 1536 N N . GLU A 1 203 ? -14.257 -1.952 14.083 1.00 94.25 203 GLU A N 1
ATOM 1537 C CA . GLU A 1 203 ? -15.293 -2.528 14.945 1.00 94.25 203 GLU A CA 1
ATOM 1538 C C . GLU A 1 203 ? -14.695 -3.559 15.906 1.00 94.25 203 GLU A C 1
ATOM 1540 O O . GLU A 1 203 ? -13.597 -4.074 15.674 1.00 94.25 203 GLU A O 1
ATOM 1545 N N . SER A 1 204 ? -15.421 -3.879 16.980 1.00 94.81 204 SER A N 1
ATOM 1546 C CA . SER A 1 204 ? -15.037 -4.956 17.901 1.00 94.81 204 SER A CA 1
ATOM 1547 C C . SER A 1 204 ? -14.772 -6.260 17.145 1.00 94.81 204 SER A C 1
ATOM 1549 O O . SER A 1 204 ? -15.545 -6.661 16.270 1.00 94.81 204 SER A O 1
ATOM 1551 N N . LEU A 1 205 ? -13.668 -6.919 17.482 1.00 94.12 205 LEU A N 1
ATOM 1552 C CA . LEU A 1 205 ? -13.240 -8.153 16.846 1.00 94.12 205 LEU A CA 1
ATOM 1553 C C . LEU A 1 205 ? -13.373 -9.325 17.815 1.00 94.12 205 LEU A C 1
ATOM 1555 O O . LEU A 1 205 ? -12.593 -9.471 18.750 1.00 94.12 205 LEU A O 1
ATOM 1559 N N . GLU A 1 206 ? -14.338 -10.194 17.533 1.00 88.19 206 GLU A N 1
ATOM 1560 C CA . GLU A 1 206 ? -14.577 -11.426 18.278 1.00 88.19 206 GLU A CA 1
ATOM 1561 C C . GLU A 1 206 ? -14.299 -12.625 17.358 1.00 88.19 206 GLU A C 1
ATOM 1563 O O . GLU A 1 206 ? -15.120 -12.990 16.519 1.00 88.19 206 GLU A O 1
ATOM 1568 N N . GLY A 1 207 ? -13.116 -13.233 17.490 1.00 88.19 207 GLY A N 1
ATOM 1569 C CA . GLY A 1 207 ? -12.727 -14.432 16.738 1.00 88.19 207 GLY A CA 1
ATOM 1570 C C . GLY A 1 207 ? -11.753 -14.183 15.582 1.00 88.19 207 GLY A C 1
ATOM 1571 O O . GLY A 1 207 ? -10.970 -13.237 15.591 1.00 88.19 207 GLY A O 1
ATOM 1572 N N . GLU A 1 208 ? -11.761 -15.093 14.604 1.00 90.44 208 GLU A N 1
ATOM 1573 C CA . GLU A 1 208 ? -10.767 -15.148 13.519 1.00 90.44 208 GLU A CA 1
ATOM 1574 C C . GLU A 1 208 ? -11.101 -14.232 12.333 1.00 90.44 208 GLU A C 1
ATOM 1576 O O . GLU A 1 208 ? -10.262 -14.014 11.463 1.00 90.44 208 GLU A O 1
ATOM 1581 N N . SER A 1 209 ? -12.317 -13.688 12.255 1.00 92.62 209 SER A N 1
ATOM 1582 C CA . SER A 1 209 ? -12.737 -12.777 11.184 1.00 92.62 209 SER A CA 1
ATOM 1583 C C . SER A 1 209 ? -13.737 -11.751 11.701 1.00 92.62 209 SER A C 1
ATOM 1585 O O . SER A 1 209 ? -14.562 -12.047 12.562 1.00 92.62 209 SER A O 1
ATOM 1587 N N . CYS A 1 210 ? -13.679 -10.535 11.165 1.00 92.88 210 CYS A N 1
ATOM 1588 C CA . CYS A 1 210 ? -14.591 -9.468 11.550 1.00 92.88 210 CYS A CA 1
ATOM 1589 C C . CYS A 1 210 ? -16.004 -9.724 11.011 1.00 92.88 210 CYS A C 1
ATOM 1591 O O . CYS A 1 210 ? -16.194 -9.857 9.804 1.00 92.88 210 CYS A O 1
ATOM 1593 N N . ALA A 1 211 ? -17.008 -9.704 11.889 1.00 92.31 211 ALA A N 1
ATOM 1594 C CA . ALA A 1 211 ? -18.409 -9.871 11.498 1.00 92.31 211 ALA A CA 1
ATOM 1595 C C . ALA A 1 211 ? -18.937 -8.732 10.602 1.00 92.31 211 ALA A C 1
ATOM 1597 O O . ALA A 1 211 ? -19.863 -8.947 9.824 1.00 92.31 211 ALA A O 1
ATOM 1598 N N . THR A 1 212 ? -18.348 -7.534 10.698 1.00 91.25 212 THR A N 1
ATOM 1599 C CA . THR A 1 212 ? -18.786 -6.351 9.943 1.00 91.25 212 THR A CA 1
ATOM 1600 C C . THR A 1 212 ? -18.208 -6.320 8.534 1.00 91.25 212 THR A C 1
ATOM 1602 O O . THR A 1 212 ? -18.946 -6.161 7.566 1.00 91.25 212 THR A O 1
ATOM 1605 N N . CYS A 1 213 ? -16.885 -6.455 8.400 1.00 90.56 213 CYS A N 1
ATOM 1606 C CA . CYS A 1 213 ? -16.213 -6.297 7.107 1.00 90.56 213 CYS A CA 1
ATOM 1607 C C . CYS A 1 213 ? -15.617 -7.584 6.529 1.00 90.56 213 CYS A C 1
ATOM 1609 O O . CYS A 1 213 ? -15.035 -7.538 5.449 1.00 90.56 213 CYS A O 1
ATOM 1611 N N . GLY A 1 214 ? -15.735 -8.715 7.229 1.00 89.25 214 GLY A N 1
ATOM 1612 C CA . GLY A 1 214 ? -15.284 -10.024 6.751 1.00 89.25 214 GLY A CA 1
ATOM 1613 C C . GLY A 1 214 ? -13.767 -10.223 6.720 1.00 89.25 214 GLY A C 1
ATOM 1614 O O . GLY A 1 214 ? -13.314 -11.281 6.299 1.00 89.25 214 GLY A O 1
ATOM 1615 N N . LEU A 1 215 ? -12.971 -9.239 7.153 1.00 91.38 215 LEU A N 1
ATOM 1616 C CA . LEU A 1 215 ? -11.514 -9.365 7.189 1.00 91.38 215 LEU A CA 1
ATOM 1617 C C . LEU A 1 215 ? -11.070 -10.386 8.234 1.00 91.38 215 LEU A C 1
ATOM 1619 O O . LEU A 1 215 ? -11.448 -10.286 9.404 1.00 91.38 215 LEU A O 1
ATOM 1623 N N . THR A 1 216 ? -10.203 -11.306 7.819 1.00 92.62 216 THR A N 1
ATOM 1624 C CA . THR A 1 216 ? -9.510 -12.237 8.713 1.00 92.62 216 THR A CA 1
ATOM 1625 C C . THR A 1 216 ? -8.563 -11.475 9.636 1.00 92.62 216 THR A C 1
ATOM 1627 O O . THR A 1 216 ? -7.831 -10.587 9.195 1.00 92.62 216 THR A O 1
ATOM 1630 N N . ALA A 1 217 ? -8.571 -11.810 10.923 1.00 92.50 217 ALA A N 1
ATOM 1631 C CA . ALA A 1 217 ? -7.678 -11.226 11.914 1.00 92.50 217 ALA A CA 1
ATOM 1632 C C . ALA A 1 217 ? -6.211 -11.561 11.594 1.00 92.50 217 ALA A C 1
ATOM 1634 O O . ALA A 1 217 ? -5.895 -12.684 11.199 1.00 92.50 217 ALA A O 1
ATOM 1635 N N . ARG A 1 218 ? -5.298 -10.600 11.792 1.00 92.62 218 ARG A N 1
ATOM 1636 C CA . ARG A 1 218 ? -3.856 -10.868 11.676 1.00 92.62 218 ARG A CA 1
ATOM 1637 C C . ARG A 1 218 ? -3.396 -11.796 12.804 1.00 92.62 218 ARG A C 1
ATOM 1639 O O . ARG A 1 218 ? -3.917 -11.754 13.921 1.00 92.62 218 ARG A O 1
ATOM 1646 N N . GLU A 1 219 ? -2.409 -12.638 12.507 1.00 90.12 219 GLU A N 1
ATOM 1647 C CA . GLU A 1 219 ? -1.846 -13.560 13.490 1.00 90.12 219 GLU A CA 1
ATOM 1648 C C . GLU A 1 219 ? -1.145 -12.788 14.617 1.00 90.12 219 GLU A C 1
ATOM 1650 O O . GLU A 1 219 ? -0.258 -11.972 14.386 1.00 90.12 219 GLU A O 1
ATOM 1655 N N . THR A 1 220 ? -1.533 -13.072 15.863 1.00 91.25 220 THR A N 1
ATOM 1656 C CA . THR A 1 220 ? -0.978 -12.408 17.057 1.00 91.25 220 THR A CA 1
ATOM 1657 C C . THR A 1 220 ? -0.079 -13.315 17.890 1.00 91.25 220 THR A C 1
ATOM 1659 O O . THR A 1 220 ? 0.527 -12.843 18.847 1.00 91.25 220 THR A O 1
ATOM 1662 N N . ALA A 1 221 ? 0.027 -14.606 17.555 1.00 89.44 221 ALA A N 1
ATOM 1663 C CA . ALA A 1 221 ? 0.664 -15.617 18.402 1.00 89.44 221 ALA A CA 1
ATOM 1664 C C . ALA A 1 221 ? 2.125 -15.284 18.749 1.00 89.44 221 ALA A C 1
ATOM 1666 O O . ALA A 1 221 ? 2.513 -15.407 19.907 1.00 89.44 221 ALA A O 1
ATOM 1667 N N . ALA A 1 222 ? 2.897 -14.787 17.778 1.00 89.31 222 ALA A N 1
ATOM 1668 C CA . ALA A 1 222 ? 4.294 -14.387 17.967 1.00 89.31 222 ALA A CA 1
ATOM 1669 C C . ALA A 1 222 ? 4.480 -13.210 18.945 1.00 89.31 222 ALA A C 1
ATOM 1671 O O . ALA A 1 222 ? 5.576 -13.002 19.459 1.00 89.31 222 ALA A O 1
ATOM 1672 N N . TRP A 1 223 ? 3.413 -12.454 19.207 1.00 92.38 223 TRP A N 1
ATOM 1673 C CA . TRP A 1 223 ? 3.436 -11.225 19.997 1.00 92.38 223 TRP A CA 1
ATOM 1674 C C . TRP A 1 223 ? 2.731 -11.374 21.341 1.00 92.38 223 TRP A C 1
ATOM 1676 O O . TRP A 1 223 ? 2.660 -10.405 22.086 1.00 92.38 223 TRP A O 1
ATOM 1686 N N . ARG A 1 224 ? 2.168 -12.540 21.672 1.00 88.94 224 ARG A N 1
ATOM 1687 C CA . ARG A 1 224 ? 1.470 -12.729 22.950 1.00 88.94 224 ARG A CA 1
ATOM 1688 C C . ARG A 1 224 ? 2.453 -13.006 24.082 1.00 88.94 224 ARG A C 1
ATOM 1690 O O . ARG A 1 224 ? 3.382 -13.795 23.937 1.00 88.94 224 ARG A O 1
ATOM 1697 N N . LYS A 1 225 ? 2.209 -12.375 25.228 1.00 86.81 225 LYS A N 1
ATOM 1698 C CA . LYS A 1 225 ? 2.830 -12.714 26.512 1.00 86.81 225 LYS A CA 1
ATOM 1699 C C . LYS A 1 225 ? 2.169 -13.962 27.101 1.00 86.81 225 LYS A C 1
ATOM 1701 O O . LYS A 1 225 ? 1.090 -14.371 26.671 1.00 86.81 225 LYS A O 1
ATOM 1706 N N . ASP A 1 226 ? 2.778 -14.512 28.149 1.00 85.56 226 ASP A N 1
ATOM 1707 C CA . ASP A 1 226 ? 2.256 -15.678 28.881 1.00 85.56 226 ASP A CA 1
ATOM 1708 C C . ASP A 1 226 ? 0.852 -15.450 29.478 1.00 85.56 226 ASP A C 1
ATOM 1710 O O . ASP A 1 226 ? 0.107 -16.405 29.694 1.00 85.56 226 ASP A O 1
ATOM 1714 N N . ASP A 1 227 ? 0.473 -14.193 29.733 1.00 82.44 227 ASP A N 1
ATOM 1715 C CA . ASP A 1 227 ? -0.852 -13.801 30.232 1.00 82.44 227 ASP A CA 1
ATOM 1716 C C . ASP A 1 227 ? -1.913 -13.629 29.125 1.00 82.44 227 ASP A C 1
ATOM 1718 O O . ASP A 1 227 ? -3.064 -13.309 29.416 1.00 82.44 227 ASP A O 1
ATOM 1722 N N . GLY A 1 228 ? -1.541 -13.857 27.861 1.00 79.25 228 GLY A N 1
ATOM 1723 C CA . GLY A 1 228 ? -2.414 -13.727 26.695 1.00 79.25 228 GLY A CA 1
ATOM 1724 C C . GLY A 1 228 ? -2.513 -12.312 26.119 1.00 79.25 228 GLY A C 1
ATOM 1725 O O . GLY A 1 228 ? -3.088 -12.157 25.041 1.00 79.25 228 GLY A O 1
ATOM 1726 N N . THR A 1 229 ? -1.934 -11.297 26.771 1.00 84.31 229 THR A N 1
ATOM 1727 C CA . THR A 1 229 ? -1.908 -9.915 26.265 1.00 84.31 229 THR A CA 1
ATOM 1728 C C . THR A 1 229 ? -0.848 -9.726 25.182 1.00 84.31 229 THR A C 1
ATOM 1730 O O . THR A 1 229 ? 0.142 -10.460 25.120 1.00 84.31 229 THR A O 1
ATOM 1733 N N . LEU A 1 230 ? -1.034 -8.734 24.308 1.00 87.00 230 LEU A N 1
ATOM 1734 C CA . LEU A 1 230 ? -0.079 -8.449 23.239 1.00 87.00 230 LEU A CA 1
ATOM 1735 C C . LEU A 1 230 ? 1.117 -7.629 23.765 1.00 87.00 230 LEU A C 1
ATOM 1737 O O . LEU A 1 230 ? 0.972 -6.593 24.413 1.00 87.00 230 LEU A O 1
ATOM 1741 N N . ALA A 1 231 ? 2.330 -8.097 23.485 1.00 91.69 231 ALA A N 1
ATOM 1742 C CA . ALA A 1 231 ? 3.592 -7.424 23.753 1.00 91.69 231 ALA A CA 1
ATOM 1743 C C . ALA A 1 231 ? 3.888 -6.384 22.664 1.00 91.69 231 ALA A C 1
ATOM 1745 O O . ALA A 1 231 ? 4.683 -6.625 21.755 1.00 91.69 231 ALA A O 1
ATOM 1746 N N . PHE A 1 232 ? 3.254 -5.213 22.777 1.00 92.94 232 PHE A N 1
ATOM 1747 C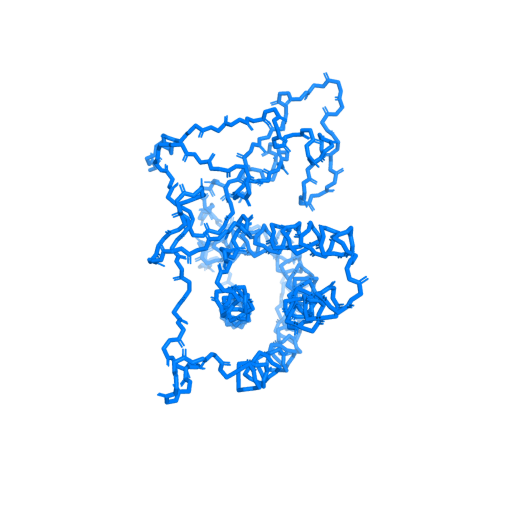 CA . PHE A 1 232 ? 3.419 -4.121 21.813 1.00 92.94 232 PHE A CA 1
ATOM 1748 C C . PHE A 1 232 ? 4.877 -3.697 21.614 1.00 92.94 232 PHE A C 1
ATOM 1750 O O . PHE A 1 232 ? 5.271 -3.444 20.487 1.00 92.94 232 PHE A O 1
ATOM 1757 N N . GLU A 1 233 ? 5.698 -3.695 22.668 1.00 92.69 233 GLU A N 1
ATOM 1758 C CA . GLU A 1 233 ? 7.114 -3.317 22.572 1.00 92.69 233 GLU A CA 1
ATOM 1759 C C . GLU A 1 233 ? 7.873 -4.152 21.525 1.00 92.69 233 GLU A C 1
ATOM 1761 O O . GLU A 1 233 ? 8.496 -3.588 20.630 1.00 92.69 233 GLU A O 1
ATOM 1766 N N . GLY A 1 234 ? 7.749 -5.485 21.562 1.00 93.56 234 GLY A N 1
ATOM 1767 C CA . GLY A 1 234 ? 8.419 -6.364 20.595 1.00 93.56 234 GLY A CA 1
ATOM 1768 C C . GLY A 1 234 ? 7.885 -6.207 19.167 1.00 93.56 234 GLY A C 1
ATOM 1769 O O . GLY A 1 234 ? 8.662 -6.224 18.207 1.00 93.56 234 GLY A O 1
ATOM 1770 N N . LEU A 1 235 ? 6.572 -5.998 19.026 1.00 96.06 235 LEU A N 1
ATOM 1771 C CA . LEU A 1 235 ? 5.944 -5.708 17.735 1.00 96.06 235 LEU A CA 1
ATOM 1772 C C . LEU A 1 235 ? 6.467 -4.384 17.156 1.00 96.06 235 LEU A C 1
ATOM 1774 O O . LEU A 1 235 ? 6.839 -4.327 15.987 1.00 96.06 235 LEU A O 1
ATOM 1778 N N . PHE A 1 236 ? 6.553 -3.337 17.978 1.00 97.06 236 PHE A N 1
ATOM 1779 C CA . PHE A 1 236 ? 7.008 -2.008 17.566 1.00 97.06 236 PHE A CA 1
ATOM 1780 C C . PHE A 1 236 ? 8.489 -2.008 17.189 1.00 97.06 236 PHE A C 1
ATOM 1782 O O . PHE A 1 236 ? 8.856 -1.422 16.172 1.00 97.06 236 PHE A O 1
ATOM 1789 N N . THR A 1 237 ? 9.337 -2.704 17.955 1.00 96.69 237 THR A N 1
ATOM 1790 C CA . THR A 1 237 ? 10.745 -2.912 17.589 1.00 96.69 237 THR A CA 1
ATOM 1791 C C . THR A 1 237 ? 10.855 -3.584 16.225 1.00 96.69 237 THR A C 1
ATOM 1793 O O . THR A 1 237 ? 11.566 -3.081 15.363 1.00 96.69 237 THR A O 1
ATOM 1796 N N . THR A 1 238 ? 10.082 -4.645 15.980 1.00 97.62 238 THR A N 1
ATOM 1797 C CA . THR A 1 238 ? 10.123 -5.352 14.691 1.00 97.62 238 THR A CA 1
ATOM 1798 C C . THR A 1 238 ? 9.665 -4.462 13.535 1.00 97.62 238 THR A C 1
ATOM 1800 O O . THR A 1 238 ? 10.305 -4.447 12.487 1.00 97.62 238 THR A O 1
ATOM 1803 N N . ILE A 1 239 ? 8.593 -3.681 13.714 1.00 97.69 239 ILE A N 1
ATOM 1804 C CA . ILE A 1 239 ? 8.130 -2.702 12.716 1.00 97.69 239 ILE A CA 1
ATOM 1805 C C . ILE A 1 239 ? 9.255 -1.720 12.357 1.00 97.69 239 ILE A C 1
ATOM 1807 O O . ILE A 1 239 ? 9.530 -1.505 11.176 1.00 97.69 239 ILE A O 1
ATOM 1811 N N . ASN A 1 240 ? 9.932 -1.162 13.363 1.00 97.00 240 ASN A N 1
ATOM 1812 C CA . ASN A 1 240 ? 11.016 -0.202 13.159 1.00 97.00 240 ASN A CA 1
ATOM 1813 C C . ASN A 1 240 ? 12.234 -0.832 12.470 1.00 97.00 240 ASN A C 1
ATOM 1815 O O . ASN A 1 240 ? 12.768 -0.242 11.530 1.00 97.00 240 ASN A O 1
ATOM 1819 N N . ASP A 1 241 ? 12.630 -2.040 12.873 1.00 97.81 241 ASP A N 1
ATOM 1820 C CA . ASP A 1 241 ? 13.741 -2.770 12.253 1.00 97.81 241 ASP A CA 1
ATOM 1821 C C . ASP A 1 241 ? 13.466 -3.039 10.763 1.00 97.81 241 ASP A C 1
ATOM 1823 O O . ASP A 1 241 ? 14.342 -2.870 9.910 1.00 97.81 241 ASP A O 1
ATOM 1827 N N . ARG A 1 242 ? 12.223 -3.403 10.415 1.00 97.81 242 ARG A N 1
ATOM 1828 C CA . ARG A 1 242 ? 11.805 -3.605 9.019 1.00 97.81 242 ARG A CA 1
ATOM 1829 C C . ARG A 1 242 ? 11.783 -2.308 8.213 1.00 97.81 242 ARG A C 1
ATOM 1831 O O . ARG A 1 242 ? 12.237 -2.311 7.071 1.00 97.81 242 ARG A O 1
ATOM 1838 N N . LEU A 1 243 ? 11.311 -1.202 8.791 1.00 97.19 243 LEU A N 1
ATOM 1839 C CA . LEU A 1 243 ? 11.352 0.120 8.149 1.00 97.19 243 LEU A CA 1
ATOM 1840 C C . LEU A 1 243 ? 12.790 0.586 7.881 1.00 97.19 243 LEU A C 1
ATOM 1842 O O . LEU A 1 243 ? 13.075 1.149 6.819 1.00 97.19 243 LEU A O 1
ATOM 1846 N N . GLN A 1 244 ? 13.711 0.317 8.808 1.00 96.38 244 GLN A N 1
ATOM 1847 C CA . GLN A 1 244 ? 15.127 0.605 8.608 1.00 96.38 244 GLN A CA 1
ATOM 1848 C C . GLN A 1 244 ? 15.704 -0.227 7.452 1.00 96.38 244 GLN A C 1
ATOM 1850 O O . GLN A 1 244 ? 16.309 0.337 6.542 1.00 96.38 244 GLN A O 1
ATOM 1855 N N . GLY A 1 245 ? 15.446 -1.539 7.424 1.00 95.62 245 GLY A N 1
ATOM 1856 C CA . GLY A 1 245 ? 15.875 -2.402 6.316 1.00 95.62 245 GLY A CA 1
ATOM 1857 C C . GLY A 1 245 ? 15.273 -2.001 4.959 1.00 95.62 245 GLY A C 1
ATOM 1858 O O . GLY A 1 245 ? 15.958 -2.031 3.933 1.00 95.62 245 GLY A O 1
ATOM 1859 N N . ALA A 1 246 ? 14.013 -1.554 4.935 1.00 96.56 246 ALA A N 1
ATOM 1860 C CA . ALA A 1 246 ? 13.382 -1.017 3.729 1.00 96.56 246 ALA A CA 1
ATOM 1861 C C . ALA A 1 246 ? 14.107 0.244 3.223 1.00 96.56 246 ALA A C 1
ATOM 1863 O O . ALA A 1 246 ? 14.306 0.406 2.018 1.00 96.56 246 ALA A O 1
ATOM 1864 N N . SER A 1 247 ? 14.568 1.105 4.134 1.00 94.00 247 SER A N 1
ATOM 1865 C CA . SER A 1 247 ? 15.339 2.304 3.783 1.00 94.00 247 SER A CA 1
ATOM 1866 C C . SER A 1 247 ? 16.672 1.942 3.113 1.00 94.00 247 SER A C 1
ATOM 1868 O O . SER A 1 247 ? 16.973 2.458 2.039 1.00 94.00 247 SER A O 1
ATOM 1870 N N . GLU A 1 248 ? 17.416 0.977 3.661 1.00 95.44 248 GLU A N 1
ATOM 1871 C CA . GLU A 1 248 ? 18.661 0.463 3.058 1.00 95.44 248 GLU A CA 1
ATOM 1872 C C . GLU A 1 248 ? 18.416 -0.174 1.673 1.00 95.44 248 GLU A C 1
ATOM 1874 O O . GLU A 1 248 ? 19.168 0.029 0.713 1.00 95.44 248 GLU A O 1
ATOM 1879 N N . THR A 1 249 ? 17.305 -0.902 1.528 1.00 96.19 249 THR A N 1
ATOM 1880 C CA . THR A 1 249 ? 16.903 -1.501 0.244 1.00 96.19 249 THR A CA 1
ATOM 1881 C C . THR A 1 249 ? 16.563 -0.428 -0.797 1.00 96.19 249 THR A C 1
ATOM 1883 O O . THR A 1 249 ? 16.833 -0.600 -1.984 1.00 96.19 249 THR A O 1
ATOM 1886 N N . THR A 1 250 ? 16.039 0.721 -0.368 1.00 95.56 250 THR A N 1
ATOM 1887 C CA . THR A 1 250 ? 15.702 1.858 -1.244 1.00 95.56 250 THR A CA 1
ATOM 1888 C C . THR A 1 250 ? 16.940 2.539 -1.816 1.00 95.56 250 THR A C 1
ATOM 1890 O O . THR A 1 250 ? 16.954 2.936 -2.987 1.00 95.56 250 THR A O 1
ATOM 1893 N N . GLU A 1 251 ? 18.002 2.650 -1.017 1.00 95.38 251 GLU A N 1
ATOM 1894 C CA . GLU A 1 251 ? 19.303 3.127 -1.493 1.00 95.38 251 GLU A CA 1
ATOM 1895 C C . GLU A 1 251 ? 19.830 2.195 -2.588 1.00 95.38 251 GLU A C 1
ATOM 1897 O O . GLU A 1 251 ? 20.123 2.638 -3.702 1.00 95.38 251 GLU A O 1
ATOM 1902 N N . THR A 1 252 ? 19.807 0.885 -2.322 1.00 97.12 252 THR A N 1
ATOM 1903 C CA . THR A 1 252 ? 20.195 -0.142 -3.301 1.00 97.12 252 THR A CA 1
ATOM 1904 C C . THR A 1 252 ? 19.346 -0.052 -4.573 1.00 97.12 252 THR A C 1
ATOM 1906 O O . THR A 1 252 ? 19.879 -0.066 -5.684 1.00 97.12 252 THR A O 1
ATOM 1909 N N . LEU A 1 253 ? 18.026 0.099 -4.447 1.00 96.88 253 LEU A N 1
ATOM 1910 C CA . LEU A 1 253 ? 17.111 0.250 -5.580 1.00 96.88 253 LEU A CA 1
ATOM 1911 C C . LEU A 1 253 ? 17.456 1.475 -6.437 1.00 96.88 253 LEU A C 1
ATOM 1913 O O . LEU A 1 253 ? 17.407 1.411 -7.668 1.00 96.88 253 LEU A O 1
ATOM 1917 N N . THR A 1 254 ? 17.833 2.587 -5.807 1.00 96.12 254 THR A N 1
ATOM 1918 C CA . THR A 1 254 ? 18.230 3.819 -6.502 1.00 96.12 254 THR A CA 1
ATOM 1919 C C . THR A 1 254 ? 19.515 3.610 -7.311 1.00 96.12 254 THR A C 1
ATOM 1921 O O . THR A 1 254 ? 19.607 4.043 -8.466 1.00 96.12 254 THR A O 1
ATOM 1924 N N . GLU A 1 255 ? 20.484 2.874 -6.765 1.00 96.62 255 GLU A N 1
ATOM 1925 C CA . GLU A 1 255 ? 21.697 2.476 -7.491 1.00 96.62 255 GLU A CA 1
ATOM 1926 C C . GLU A 1 255 ? 21.378 1.558 -8.682 1.00 96.62 255 GLU A C 1
ATOM 1928 O O . GLU A 1 255 ? 21.903 1.757 -9.786 1.00 96.62 255 GLU A O 1
ATOM 1933 N N . ARG A 1 256 ? 20.480 0.575 -8.499 1.00 96.88 256 ARG A N 1
ATOM 1934 C CA . ARG A 1 256 ? 20.023 -0.312 -9.587 1.00 96.88 256 ARG A CA 1
ATOM 1935 C C . ARG A 1 256 ? 19.297 0.457 -10.682 1.00 96.88 256 ARG A C 1
ATOM 1937 O O . ARG A 1 256 ? 19.587 0.248 -11.858 1.00 96.88 256 ARG A O 1
ATOM 1944 N N . THR A 1 257 ? 18.429 1.390 -10.297 1.00 96.44 257 THR A N 1
ATOM 1945 C CA . THR A 1 257 ? 17.717 2.293 -11.212 1.00 96.44 257 THR A CA 1
ATOM 1946 C C . THR A 1 257 ? 18.703 3.093 -12.057 1.00 96.44 257 THR A C 1
ATOM 1948 O O . THR A 1 257 ? 18.572 3.144 -13.277 1.00 96.44 257 THR A O 1
ATOM 1951 N N . THR A 1 258 ? 19.723 3.678 -11.422 1.00 96.00 258 THR A N 1
ATOM 1952 C CA . THR A 1 258 ? 20.754 4.477 -12.104 1.00 96.00 258 THR A CA 1
ATOM 1953 C C . THR A 1 258 ? 21.562 3.621 -13.076 1.00 96.00 258 THR A C 1
ATOM 1955 O O . THR A 1 258 ? 21.724 3.983 -14.239 1.00 96.00 258 THR A O 1
ATOM 1958 N N . THR A 1 259 ? 21.993 2.437 -12.634 1.00 95.69 259 THR A N 1
ATOM 1959 C CA . THR A 1 259 ? 22.733 1.490 -13.479 1.00 95.69 259 THR A CA 1
ATOM 1960 C C . THR A 1 259 ? 21.923 1.091 -14.714 1.00 95.69 259 THR A C 1
ATOM 1962 O O . THR A 1 259 ? 22.465 1.022 -15.815 1.00 95.69 259 THR A O 1
ATOM 1965 N N . LEU A 1 260 ? 20.626 0.817 -14.552 1.00 94.94 260 LEU A N 1
ATOM 1966 C CA . LEU A 1 260 ? 19.746 0.464 -15.662 1.00 94.94 260 LEU A CA 1
ATOM 1967 C C . LEU A 1 260 ? 19.514 1.660 -16.597 1.00 94.94 260 LEU A C 1
ATOM 1969 O O . LEU A 1 260 ? 19.633 1.515 -17.810 1.00 94.94 260 LEU A O 1
ATOM 1973 N N . ALA A 1 261 ? 19.273 2.850 -16.049 1.00 93.38 261 ALA A N 1
ATOM 1974 C CA . ALA A 1 261 ? 19.117 4.090 -16.808 1.00 93.38 261 ALA A CA 1
ATOM 1975 C C . ALA A 1 261 ? 20.315 4.393 -17.724 1.00 93.38 261 ALA A C 1
ATOM 1977 O O . ALA A 1 261 ? 20.136 4.721 -18.898 1.00 93.38 261 ALA A O 1
ATOM 1978 N N . GLU A 1 262 ? 21.540 4.243 -17.219 1.00 93.69 262 GLU A N 1
ATOM 1979 C CA . GLU A 1 262 ? 22.766 4.418 -18.010 1.00 93.69 262 GLU A CA 1
ATOM 1980 C C . GLU A 1 262 ? 22.846 3.434 -19.184 1.00 93.69 262 GLU A C 1
ATOM 1982 O O . GLU A 1 262 ? 23.357 3.774 -20.248 1.00 93.69 262 GLU A O 1
ATOM 1987 N N . ARG A 1 263 ? 22.321 2.213 -19.021 1.00 91.88 263 ARG A N 1
ATOM 1988 C CA . ARG A 1 263 ? 22.284 1.207 -20.094 1.00 91.88 263 ARG A CA 1
ATOM 1989 C C . ARG A 1 263 ? 21.229 1.523 -21.140 1.00 91.88 263 ARG A C 1
ATOM 1991 O O . ARG A 1 263 ? 21.513 1.401 -22.324 1.00 91.88 263 ARG A O 1
ATOM 1998 N N . LEU A 1 264 ? 20.044 1.939 -20.703 1.00 90.81 264 LEU A N 1
ATOM 1999 C CA . LEU A 1 264 ? 18.931 2.276 -21.590 1.00 90.81 264 LEU A CA 1
ATOM 2000 C C . LEU A 1 264 ? 19.225 3.530 -22.426 1.00 90.81 264 LEU A C 1
ATOM 2002 O O . LEU A 1 264 ? 18.769 3.626 -23.553 1.00 90.81 264 LEU A O 1
ATOM 2006 N N . THR A 1 265 ? 20.019 4.468 -21.905 1.00 86.25 265 THR A N 1
ATOM 2007 C CA . THR A 1 265 ? 20.374 5.713 -22.615 1.00 86.25 265 THR A CA 1
ATOM 2008 C C . THR A 1 265 ? 21.628 5.610 -23.490 1.00 86.25 265 THR A C 1
ATOM 2010 O O . THR A 1 265 ? 21.882 6.504 -24.296 1.00 86.25 265 THR A O 1
ATOM 2013 N N . ALA A 1 266 ? 22.426 4.551 -23.329 1.00 76.62 266 ALA A N 1
ATOM 2014 C CA . ALA A 1 266 ? 23.623 4.295 -24.134 1.00 76.62 266 ALA A CA 1
ATOM 2015 C C . ALA A 1 266 ? 23.375 3.393 -25.360 1.00 76.62 266 ALA A C 1
ATOM 2017 O O . ALA A 1 266 ? 24.290 3.240 -26.174 1.00 76.62 266 ALA A O 1
ATOM 2018 N N . ALA A 1 267 ? 22.189 2.781 -25.450 1.00 59.00 267 ALA A N 1
ATOM 2019 C CA . ALA A 1 267 ? 21.722 1.960 -26.569 1.00 59.00 267 ALA A CA 1
ATOM 2020 C C . ALA A 1 267 ? 21.112 2.825 -27.683 1.00 59.00 267 ALA A C 1
ATOM 2022 O O . ALA A 1 267 ? 21.302 2.465 -28.867 1.00 59.00 267 ALA A O 1
#

Secondary structure (DSSP, 8-state):
-----EE--HHHHHHHTTTB-TTT--B-TT-GGGEEEEE-SS---SEEPPGGGEEEEEHHHHHHHHSPPP-S---HHHHHHHHHHHHHHHHHHHHHHHHHHHHHHHHHHHHHHHHHHT-HHHHHHHHHHHHHHHHHHHHHHHHHHHHHHHHHHS--TTS-HHHHHHHHHHHHHHHHHHHHHHHHHHHHHHHHHHTTB-TTT--B--SSB-TTT-PBPPP-GGGB-TTS-B-HHHHHHHHHHHHHHHHHHHHHHHHHHHHHHHHHHH-

Organism: Natrinema altunense (strain JCM 12890 / CGMCC 1.3731 / AJ2) (NCBI:txid1227494)

Radius of gyration: 20.32 Å; chains: 1; bounding box: 46×32×59 Å

pLDDT: mean 90.6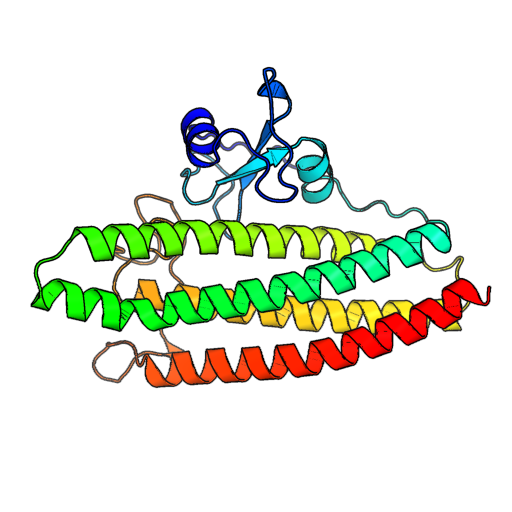8, std 8.93, range [39.34, 98.25]

Sequence (267 aa):
MTSRDWRADRESVFDRDAFTCRHCGTDGGDDPATLRAYPVGDIPLEGQVHESALVTVCDECFETLEEPAATEPIATDELFHLVRETTRLQGTTISAVADFASLATALPSTLESALETGTDAAVDDSVSEYRRTRRDILLAIAVVDARLERLAALDDEGYEPATRRALAAFSDTAADLQSTLREVVALSETVPIGLERCQGCFESLEGESCATCGLTARETAAWRKDDGTLAFEGLFTTINDRLQGASETTETLTERTTTLAERLTAA